Protein AF-A0AAD6G113-F1 (afdb_monomer_lite)

Sequence (285 aa):
MTLTRGTRQYDIGISDSSEIYPFDDIKLVPHARVELYKNPTKTVEVTVIMENLDNGDGYALLNNITYIAPKVPTLYTVKYAGDLATDSTVYRDYTHSIVLEQDEVVEVILSNQDTAYGANFYDYDAGTDFATFNPSNHTAFPTYPARRDTFVLPPGGYYVIRFVANNPGPCDDVYGRSHDNPGPVQSLAKPDGCLRGCGYELGSNAAENTEDDLDLKGQNKPPGFIPAGFTTRGIVALVFSCICAVVDMISISIYGISDLKFTMHESGLGDYGAVGGESARRYRD

Radius of gyration: 34.58 Å; chains: 1; bounding box: 66×78×101 Å

Secondary structure (DSSP, 8-state):
-EEEETTEEEE---SSGGG-PPP-GGGPPPTT-PPPPPS-SEEEEEEEEEEEBTTS-EEEEETTB-----SS-HHHHHHHSGGGGG-GGGG-TTTT-----TT-EEEEEEEE-SPPB-SSTT-B-TT-------TTS-PPPPSS----S-----TT-EEEEEEE--S-STTTTTS----S----GGGS---TTTTTS--S-TT--TTS-SS-TT--TT---PPPBPPSS--HHHHHHHHHHHHHHHHHHHHHHHHHHHHHHHHHHHTSS----------------

InterPro domains:
  IPR008972 Cupredoxin [G3DSA:2.60.40.420] (33-171)
  IPR008972 Cupredoxin [SSF49503] (39-170)
  IPR011706 Multicopper oxidase, C-terminal [PF07731] (67-170)

pLDDT: mean 77.81, std 18.41, range [32.69, 97.19]

Organism: NCBI:txid63821

Structure (mmCIF, N/CA/C/O backbone):
data_AF-A0AAD6G113-F1
#
_entry.id   AF-A0AAD6G113-F1
#
loop_
_atom_site.group_PDB
_atom_site.id
_atom_site.type_symbol
_atom_site.label_atom_id
_atom_site.label_alt_id
_atom_site.label_comp_id
_atom_site.label_asym_id
_atom_site.label_entity_id
_atom_site.label_seq_id
_atom_site.pdbx_PDB_ins_code
_atom_site.Cartn_x
_atom_site.Cartn_y
_atom_site.Cartn_z
_atom_site.occupancy
_atom_site.B_iso_or_equiv
_atom_site.auth_seq_id
_atom_site.auth_comp_id
_atom_site.auth_asym_id
_atom_site.auth_atom_id
_atom_site.pdbx_PDB_model_num
ATOM 1 N N . MET A 1 1 ? 31.182 -18.036 7.166 1.00 61.34 1 MET A N 1
ATOM 2 C CA . MET A 1 1 ? 30.028 -18.816 6.641 1.00 61.34 1 MET A CA 1
ATOM 3 C C . MET A 1 1 ? 30.486 -19.571 5.401 1.00 61.34 1 MET A C 1
ATOM 5 O O . MET A 1 1 ? 31.214 -18.993 4.609 1.00 61.34 1 MET A O 1
ATOM 9 N N . THR A 1 2 ? 30.107 -20.833 5.214 1.00 56.03 2 THR A N 1
ATOM 10 C CA . THR A 1 2 ? 30.578 -21.626 4.067 1.00 56.03 2 THR A CA 1
ATOM 11 C C . THR A 1 2 ? 29.418 -21.897 3.115 1.00 56.03 2 THR A C 1
ATOM 13 O O . THR A 1 2 ? 28.455 -22.563 3.491 1.00 56.03 2 THR A O 1
ATOM 16 N N . LEU A 1 3 ? 29.497 -21.384 1.884 1.00 57.53 3 LEU A N 1
ATOM 17 C CA . LEU A 1 3 ? 28.532 -21.692 0.827 1.00 57.53 3 LEU A CA 1
ATOM 18 C C . LEU A 1 3 ? 29.052 -22.851 -0.018 1.00 57.53 3 LEU A C 1
ATOM 20 O O . LEU A 1 3 ? 30.178 -22.825 -0.516 1.00 57.53 3 LEU A O 1
ATOM 24 N N . THR A 1 4 ? 28.213 -23.861 -0.220 1.00 54.81 4 THR A N 1
ATOM 25 C CA . THR A 1 4 ? 28.508 -24.977 -1.120 1.00 54.81 4 THR A CA 1
ATOM 26 C C . THR A 1 4 ? 27.591 -24.929 -2.334 1.00 54.81 4 THR A C 1
ATOM 28 O O . THR A 1 4 ? 26.373 -24.812 -2.220 1.00 54.81 4 THR A O 1
ATOM 31 N N . ARG A 1 5 ? 28.185 -25.024 -3.528 1.00 58.03 5 ARG A N 1
ATOM 32 C CA . ARG A 1 5 ? 27.458 -25.254 -4.782 1.00 58.03 5 ARG A CA 1
ATOM 33 C C . ARG A 1 5 ? 28.083 -26.454 -5.483 1.00 58.03 5 ARG A C 1
ATOM 35 O O . ARG A 1 5 ? 29.142 -26.345 -6.103 1.00 58.03 5 ARG A O 1
ATOM 42 N N . GLY A 1 6 ? 27.425 -27.606 -5.379 1.00 79.06 6 GLY A N 1
ATOM 43 C CA . GLY A 1 6 ? 27.987 -28.878 -5.835 1.00 79.06 6 GLY A CA 1
ATOM 44 C C . GLY A 1 6 ? 29.218 -29.258 -5.008 1.00 79.06 6 GLY A C 1
ATOM 45 O O . GLY A 1 6 ? 29.167 -29.233 -3.785 1.00 79.06 6 GLY A O 1
ATOM 46 N N . THR A 1 7 ? 30.335 -29.575 -5.665 1.00 68.38 7 THR A N 1
ATOM 47 C CA . THR A 1 7 ? 31.607 -29.932 -5.005 1.00 68.38 7 THR A CA 1
ATOM 48 C C . THR A 1 7 ? 32.489 -28.732 -4.654 1.00 68.38 7 THR A C 1
ATOM 50 O O . THR A 1 7 ? 33.571 -28.912 -4.100 1.00 68.38 7 THR A O 1
ATOM 53 N N . ARG A 1 8 ? 32.071 -27.505 -4.992 1.00 61.81 8 ARG A N 1
ATOM 54 C CA . ARG A 1 8 ? 32.844 -26.295 -4.698 1.00 61.81 8 ARG A CA 1
ATOM 55 C C . ARG A 1 8 ? 32.402 -25.699 -3.372 1.00 61.81 8 ARG A C 1
ATOM 57 O O . ARG A 1 8 ? 31.233 -25.343 -3.210 1.00 61.81 8 ARG A O 1
ATOM 64 N N . GLN A 1 9 ? 33.363 -25.586 -2.465 1.00 64.38 9 GLN A N 1
ATOM 65 C CA . GLN A 1 9 ? 33.226 -24.915 -1.185 1.00 64.38 9 GLN A CA 1
ATOM 66 C C . GLN A 1 9 ? 33.802 -23.503 -1.299 1.00 64.38 9 GLN A C 1
ATOM 68 O O . GLN A 1 9 ? 34.939 -23.326 -1.736 1.00 64.38 9 GLN A O 1
ATOM 73 N N . TYR A 1 10 ? 32.999 -22.510 -0.931 1.00 68.31 10 TYR A N 1
ATOM 74 C CA . TYR A 1 10 ? 33.395 -21.111 -0.862 1.00 68.31 10 TYR A CA 1
ATOM 75 C C . TYR A 1 10 ? 33.329 -20.674 0.599 1.00 68.31 10 TYR A C 1
ATOM 77 O O . TYR A 1 10 ? 32.240 -20.546 1.166 1.00 68.31 10 TYR A O 1
ATOM 85 N N . ASP A 1 11 ? 34.495 -20.468 1.208 1.00 71.00 11 ASP A N 1
ATOM 86 C CA . ASP A 1 11 ? 34.581 -19.895 2.546 1.00 71.00 11 ASP A CA 1
ATOM 87 C C . ASP A 1 11 ? 34.422 -18.380 2.447 1.00 71.00 11 ASP A C 1
ATOM 89 O O . ASP A 1 11 ? 35.293 -17.660 1.959 1.00 71.00 11 ASP A O 1
ATOM 93 N N . ILE A 1 12 ? 33.271 -17.898 2.905 1.00 69.62 12 ILE A N 1
ATOM 94 C CA . ILE A 1 12 ? 33.034 -16.478 3.119 1.00 69.62 12 ILE A CA 1
ATOM 95 C C . ILE A 1 12 ? 33.714 -16.160 4.449 1.00 69.62 12 ILE A C 1
ATOM 97 O O . ILE A 1 12 ? 33.155 -16.429 5.521 1.00 69.62 12 ILE A O 1
ATOM 101 N N . GLY A 1 13 ? 34.956 -15.678 4.360 1.00 71.81 13 GLY A N 1
ATOM 102 C CA . GLY A 1 13 ? 35.812 -15.270 5.478 1.00 71.81 13 GLY A CA 1
ATOM 103 C C . GLY A 1 13 ? 35.342 -13.979 6.142 1.00 71.81 13 GLY A C 1
ATOM 104 O O . GLY A 1 13 ? 36.120 -13.045 6.261 1.00 71.81 13 GLY A O 1
ATOM 105 N N . ILE A 1 14 ? 34.063 -13.933 6.506 1.00 74.12 14 ILE A N 1
ATOM 106 C CA . ILE A 1 14 ? 33.413 -12.815 7.179 1.00 74.12 14 ILE A CA 1
ATOM 107 C C . ILE A 1 14 ? 33.156 -13.218 8.629 1.00 74.12 14 ILE A C 1
ATOM 109 O O . ILE A 1 14 ? 32.538 -14.264 8.876 1.00 74.12 14 ILE A O 1
ATOM 113 N N . SER A 1 15 ? 33.648 -12.405 9.562 1.00 77.75 15 SER A N 1
ATOM 114 C CA . SER A 1 15 ? 33.461 -12.580 11.010 1.00 77.75 15 SER A CA 1
ATOM 115 C C . SER A 1 15 ? 32.297 -11.771 11.574 1.00 77.75 15 SER A C 1
ATOM 117 O O . SER A 1 15 ? 31.719 -12.182 12.579 1.00 77.75 15 SER A O 1
ATOM 119 N N . ASP A 1 16 ? 31.946 -10.662 10.925 1.00 76.81 16 ASP A N 1
ATOM 120 C CA . ASP A 1 16 ? 30.944 -9.704 11.392 1.00 76.81 16 ASP A CA 1
ATOM 121 C C . ASP A 1 16 ? 30.043 -9.235 10.236 1.00 76.81 16 ASP A C 1
ATOM 123 O O . ASP A 1 16 ? 30.493 -9.091 9.099 1.00 76.81 16 ASP A O 1
ATOM 127 N N . SER A 1 17 ? 28.759 -8.981 10.503 1.00 70.00 17 SER A N 1
ATOM 128 C CA . SER A 1 17 ? 27.813 -8.524 9.472 1.00 70.00 17 SER A CA 1
ATOM 129 C C . SER A 1 17 ? 28.184 -7.174 8.851 1.00 70.00 17 SER A C 1
ATOM 131 O O . SER A 1 17 ? 27.800 -6.915 7.714 1.00 70.00 17 SER A O 1
ATOM 133 N N . SER A 1 18 ? 28.945 -6.332 9.553 1.00 75.25 18 SER A N 1
ATOM 134 C CA . SER A 1 18 ? 29.440 -5.045 9.045 1.00 75.25 18 SER A CA 1
ATOM 135 C C . SER A 1 18 ? 30.494 -5.181 7.938 1.00 75.25 18 SER A C 1
ATOM 137 O O . SER A 1 18 ? 30.719 -4.235 7.187 1.00 75.25 18 SER A O 1
ATOM 139 N N . GLU A 1 19 ? 31.108 -6.357 7.785 1.00 75.38 19 GLU A N 1
ATOM 140 C CA . GLU A 1 19 ? 32.046 -6.657 6.696 1.00 75.38 19 GLU A CA 1
ATOM 141 C C . GLU A 1 19 ? 31.312 -7.032 5.390 1.00 75.38 19 GLU A C 1
ATOM 143 O O . GLU A 1 19 ? 31.932 -7.149 4.329 1.00 75.38 19 GLU A O 1
ATOM 148 N N . ILE A 1 20 ? 29.985 -7.212 5.443 1.00 74.12 20 ILE A N 1
ATOM 149 C CA . ILE A 1 20 ? 29.145 -7.461 4.271 1.00 74.12 20 ILE A CA 1
ATOM 150 C C . ILE A 1 20 ? 28.794 -6.115 3.639 1.00 74.12 20 ILE A C 1
ATOM 152 O O . ILE A 1 20 ? 27.977 -5.361 4.160 1.00 74.12 20 ILE A O 1
ATOM 156 N N . TYR A 1 21 ? 29.366 -5.833 2.470 1.00 75.00 21 TYR A N 1
ATOM 157 C CA . TYR A 1 21 ? 28.907 -4.714 1.651 1.00 75.00 21 TYR A CA 1
ATOM 158 C C . TYR A 1 21 ? 27.555 -5.067 1.013 1.00 75.00 21 TYR A C 1
ATOM 160 O O . TYR A 1 21 ? 27.506 -6.007 0.209 1.00 75.00 21 TYR A O 1
ATOM 168 N N . PRO A 1 22 ? 26.460 -4.351 1.335 1.00 76.94 22 PRO A N 1
ATOM 169 C CA . PRO A 1 22 ? 25.167 -4.625 0.733 1.00 76.94 22 PRO A CA 1
ATOM 170 C C . PRO A 1 22 ? 25.246 -4.346 -0.767 1.00 76.94 22 PRO A C 1
ATOM 172 O O . PRO A 1 22 ? 25.633 -3.263 -1.210 1.00 76.94 22 PRO A O 1
ATOM 175 N N . PHE A 1 23 ? 24.906 -5.357 -1.559 1.00 83.62 23 PHE A N 1
ATOM 176 C CA . PHE A 1 23 ? 24.788 -5.211 -2.998 1.00 83.62 23 PHE A CA 1
ATOM 177 C C . PHE A 1 23 ? 23.373 -4.743 -3.331 1.00 83.62 23 PHE A C 1
ATOM 179 O O . PHE A 1 23 ? 22.401 -5.372 -2.919 1.00 83.62 23 PHE A O 1
ATOM 186 N N . ASP A 1 24 ? 23.272 -3.661 -4.100 1.00 86.69 24 ASP A N 1
ATOM 187 C CA . ASP A 1 24 ? 22.002 -3.193 -4.649 1.00 86.69 24 ASP A CA 1
ATOM 188 C C . ASP A 1 24 ? 21.531 -4.162 -5.734 1.00 86.69 24 ASP A C 1
ATOM 190 O O . ASP A 1 24 ? 21.971 -4.150 -6.888 1.00 86.69 24 ASP A O 1
ATOM 194 N N . ASP A 1 25 ? 20.652 -5.055 -5.319 1.00 87.81 25 ASP A N 1
ATOM 195 C CA . ASP A 1 25 ? 20.189 -6.178 -6.100 1.00 87.81 25 ASP A CA 1
ATOM 196 C C . ASP A 1 25 ? 19.252 -5.764 -7.247 1.00 87.81 25 ASP A C 1
ATOM 198 O O . ASP A 1 25 ? 19.066 -6.553 -8.176 1.00 87.81 25 ASP A O 1
ATOM 202 N N . ILE A 1 26 ? 18.708 -4.543 -7.266 1.00 89.75 26 ILE A N 1
ATOM 203 C CA . ILE A 1 26 ? 17.927 -4.009 -8.398 1.00 89.75 26 ILE A CA 1
ATOM 204 C C . ILE A 1 26 ? 18.806 -3.820 -9.643 1.00 89.75 26 ILE A C 1
ATOM 206 O O . ILE A 1 26 ? 18.313 -3.835 -10.771 1.00 89.75 26 ILE A O 1
ATOM 210 N N . LYS A 1 27 ? 20.131 -3.740 -9.465 1.00 89.44 27 LYS A N 1
ATOM 211 C CA . LYS A 1 27 ? 21.108 -3.698 -10.564 1.00 89.44 27 LYS A CA 1
ATOM 212 C C . LYS A 1 27 ? 21.374 -5.063 -11.207 1.00 89.44 27 LYS A C 1
ATOM 214 O O . LYS A 1 27 ? 22.104 -5.132 -12.198 1.00 89.44 27 LYS A O 1
ATOM 219 N N . LEU A 1 28 ? 20.832 -6.158 -10.665 1.00 91.62 28 LEU A N 1
ATOM 220 C CA . LEU A 1 28 ? 20.995 -7.485 -11.260 1.00 91.62 28 LEU A CA 1
ATOM 221 C C . LEU A 1 28 ? 20.200 -7.604 -12.562 1.00 91.62 28 LEU A C 1
ATOM 223 O O . LEU A 1 28 ? 19.020 -7.273 -12.623 1.00 91.62 28 LEU A O 1
ATOM 227 N N . VAL A 1 29 ? 20.837 -8.172 -13.587 1.00 94.38 29 VAL A N 1
ATOM 228 C CA . VAL A 1 29 ? 20.184 -8.497 -14.861 1.00 94.38 29 VAL A CA 1
ATOM 229 C C . VAL A 1 29 ? 19.694 -9.947 -14.814 1.00 94.38 29 VAL A C 1
ATOM 231 O O . VAL A 1 29 ? 20.522 -10.857 -14.696 1.00 94.38 29 VAL A O 1
ATOM 234 N N . PRO A 1 30 ? 18.378 -10.205 -14.929 1.00 94.12 30 PRO A N 1
ATOM 235 C CA . PRO A 1 30 ? 17.859 -11.567 -14.939 1.00 94.12 30 PRO A CA 1
ATOM 236 C C . PRO A 1 30 ? 18.405 -12.379 -16.116 1.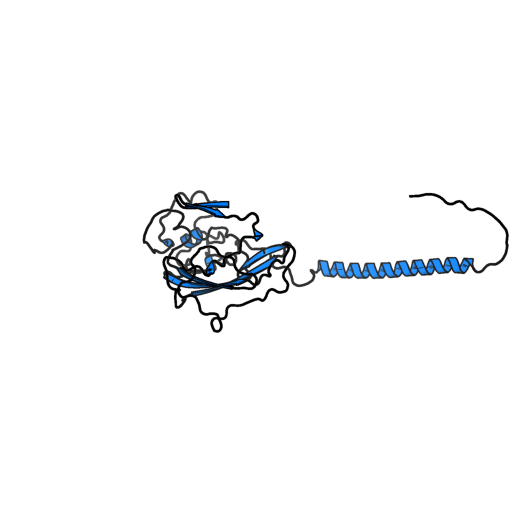00 94.12 30 PRO A C 1
ATOM 238 O O . PRO A 1 30 ? 18.515 -11.879 -17.236 1.00 94.12 30 PRO A O 1
ATOM 241 N N . HIS A 1 31 ? 18.656 -13.673 -15.898 1.00 93.44 31 HIS A N 1
ATOM 242 C CA . HIS A 1 31 ? 19.127 -14.576 -16.956 1.00 93.44 31 HIS A CA 1
ATOM 243 C C . HIS A 1 31 ? 18.167 -14.633 -18.155 1.00 93.44 31 HIS A C 1
ATOM 245 O O . HIS A 1 31 ? 18.611 -14.674 -19.299 1.00 93.44 31 HIS A O 1
ATOM 251 N N . ALA A 1 32 ? 16.856 -14.600 -17.892 1.00 92.69 32 ALA A N 1
ATOM 252 C CA . ALA A 1 32 ? 15.821 -14.647 -18.921 1.00 92.69 32 ALA A CA 1
ATOM 253 C C . ALA A 1 32 ? 15.764 -13.389 -19.806 1.00 92.69 32 ALA A C 1
ATOM 255 O O . ALA A 1 32 ? 15.155 -13.452 -20.867 1.00 92.69 32 ALA A O 1
ATOM 256 N N . ARG A 1 33 ? 16.387 -12.272 -19.387 1.00 93.75 33 ARG A N 1
ATOM 257 C CA . ARG A 1 33 ? 16.473 -11.012 -20.152 1.00 93.75 33 ARG A CA 1
ATOM 258 C C . ARG A 1 33 ? 15.136 -10.597 -20.775 1.00 93.75 33 ARG A C 1
ATOM 260 O O . ARG A 1 33 ? 15.059 -10.265 -21.952 1.00 93.75 33 ARG A O 1
ATOM 267 N N . VAL A 1 34 ? 14.078 -10.630 -19.971 1.00 93.19 34 VAL A N 1
ATOM 268 C CA . VAL A 1 34 ? 12.777 -10.098 -20.386 1.00 93.19 34 VAL A CA 1
ATOM 269 C C . VAL A 1 34 ? 12.897 -8.579 -20.450 1.00 93.19 34 VAL A C 1
ATOM 271 O O . VAL A 1 34 ? 13.351 -7.961 -19.484 1.00 93.19 34 VAL A O 1
ATOM 274 N N . GLU A 1 35 ? 12.554 -7.992 -21.596 1.00 95.50 35 GLU A N 1
ATOM 275 C CA . GLU A 1 35 ? 12.548 -6.538 -21.754 1.00 95.50 35 GLU A CA 1
ATOM 276 C C . GLU A 1 35 ? 11.502 -5.891 -20.841 1.00 95.50 35 GLU A C 1
ATOM 278 O O . GLU A 1 35 ? 10.454 -6.474 -20.556 1.00 95.50 35 GLU A O 1
ATOM 283 N N . LEU A 1 36 ? 11.771 -4.655 -20.417 1.00 94.56 36 LEU A N 1
ATOM 284 C CA . LEU A 1 36 ? 10.790 -3.820 -19.730 1.00 94.56 36 LEU A CA 1
ATOM 285 C C . LEU A 1 36 ? 9.476 -3.757 -20.525 1.00 94.56 36 LEU A C 1
ATOM 287 O O . LEU A 1 36 ? 9.472 -3.379 -21.700 1.00 94.56 36 LEU A O 1
ATOM 291 N N . TYR A 1 37 ? 8.355 -4.046 -19.863 1.00 94.94 37 TYR A N 1
ATOM 292 C CA . TYR A 1 37 ? 7.033 -3.867 -20.457 1.00 94.94 37 TYR A CA 1
ATOM 293 C C . TYR A 1 37 ? 6.790 -2.391 -20.790 1.00 94.94 37 TYR A C 1
ATOM 295 O O . TYR A 1 37 ? 7.000 -1.502 -19.960 1.00 94.94 37 TYR A O 1
ATOM 303 N N . LYS A 1 38 ? 6.385 -2.126 -22.033 1.00 92.12 38 LYS A N 1
ATOM 304 C CA . LYS A 1 38 ? 6.166 -0.779 -22.582 1.00 92.12 38 LYS A CA 1
ATOM 305 C C . LYS A 1 38 ? 4.676 -0.443 -22.538 1.00 92.12 38 LYS A C 1
ATOM 307 O O . LYS A 1 38 ? 3.858 -1.352 -22.565 1.00 92.12 38 LYS A O 1
ATOM 312 N N . ASN A 1 39 ? 4.359 0.853 -22.546 1.00 91.12 39 ASN A N 1
ATOM 313 C CA . ASN A 1 39 ? 2.993 1.382 -22.650 1.00 91.12 39 ASN A CA 1
ATOM 314 C C . ASN A 1 39 ? 2.031 0.803 -21.591 1.00 91.12 39 ASN A C 1
ATOM 316 O O . ASN A 1 39 ? 1.124 0.055 -21.956 1.00 91.12 39 ASN A O 1
ATOM 320 N N . PRO A 1 40 ? 2.229 1.111 -20.295 1.00 93.88 40 PRO A N 1
ATOM 321 C CA . PRO A 1 40 ? 1.278 0.692 -19.272 1.00 93.88 40 PRO A CA 1
ATOM 322 C C . PRO A 1 40 ? -0.121 1.232 -19.590 1.00 93.88 40 PRO A C 1
ATOM 324 O O . PRO A 1 40 ? -0.283 2.408 -19.915 1.00 93.88 40 PRO A O 1
ATOM 327 N N . THR A 1 41 ? -1.118 0.355 -19.534 1.00 95.62 41 THR A N 1
ATOM 328 C CA . THR A 1 41 ? -2.535 0.679 -19.769 1.00 95.62 41 THR A CA 1
ATOM 329 C C . THR A 1 41 ? -3.249 1.049 -18.476 1.00 95.62 41 THR A C 1
ATOM 331 O O . THR A 1 41 ? -4.252 1.760 -18.508 1.00 95.62 41 THR A O 1
ATOM 334 N N . LYS A 1 42 ? -2.698 0.614 -17.338 1.00 93.50 42 LYS A N 1
ATOM 335 C CA . LYS A 1 42 ? -3.179 0.921 -15.996 1.00 93.50 42 LYS A CA 1
ATOM 336 C C . LYS A 1 42 ? -2.030 1.429 -15.144 1.00 93.50 42 LYS A C 1
ATOM 338 O O . LYS A 1 42 ? -0.994 0.775 -15.056 1.00 93.50 42 LYS A O 1
ATOM 343 N N . THR A 1 43 ? -2.249 2.554 -14.475 1.00 95.31 43 THR A N 1
ATOM 344 C CA . THR A 1 43 ? -1.324 3.086 -13.473 1.00 95.31 43 THR A CA 1
ATOM 345 C C . THR A 1 43 ? -1.997 3.061 -12.108 1.00 95.31 43 THR A C 1
ATOM 347 O O . THR A 1 43 ? -3.139 3.496 -11.958 1.00 95.31 43 THR A O 1
ATOM 350 N N . VAL A 1 44 ? -1.288 2.526 -11.121 1.00 93.50 44 VAL A N 1
ATOM 351 C CA . VAL A 1 44 ? -1.701 2.427 -9.725 1.00 93.50 44 VAL A CA 1
ATOM 352 C C . VAL A 1 44 ? -0.679 3.182 -8.887 1.00 93.50 44 VAL A C 1
ATOM 354 O O . VAL A 1 44 ? 0.447 2.728 -8.697 1.00 93.50 44 VAL A O 1
ATOM 357 N N . GLU A 1 45 ? -1.069 4.348 -8.393 1.00 94.56 45 GLU A N 1
ATOM 358 C CA . GLU A 1 45 ? -0.234 5.150 -7.503 1.00 94.56 45 GLU A CA 1
ATOM 359 C C . GLU A 1 45 ? -0.526 4.775 -6.054 1.00 94.56 45 GLU A C 1
ATOM 361 O O . GLU A 1 45 ? -1.679 4.785 -5.616 1.00 94.56 45 GLU A O 1
ATOM 366 N N . VAL A 1 46 ? 0.519 4.423 -5.311 1.00 94.31 46 VAL A N 1
ATOM 367 C CA . VAL A 1 46 ? 0.433 4.014 -3.912 1.00 94.31 46 VAL A CA 1
ATOM 368 C C . VAL A 1 46 ? 1.446 4.806 -3.106 1.00 94.31 46 VAL A C 1
ATOM 370 O O . VAL A 1 46 ? 2.653 4.686 -3.299 1.00 94.31 46 VAL A O 1
ATOM 373 N N . THR A 1 47 ? 0.945 5.602 -2.174 1.00 94.38 47 TH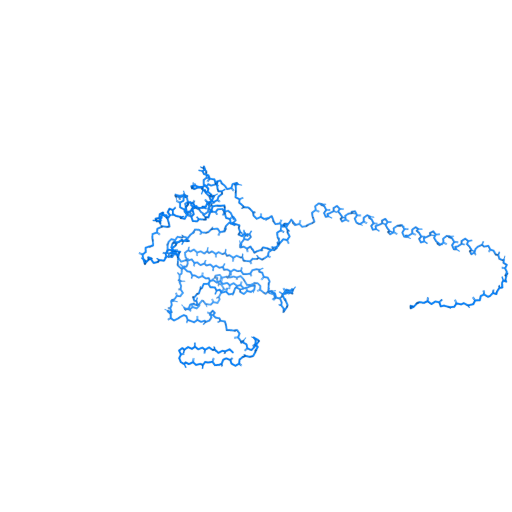R A N 1
ATOM 374 C CA . THR A 1 47 ? 1.743 6.298 -1.171 1.00 94.38 47 THR A CA 1
ATOM 375 C C . THR A 1 47 ? 1.719 5.505 0.122 1.00 94.38 47 THR A C 1
ATOM 377 O O . THR A 1 47 ? 0.639 5.230 0.643 1.00 94.38 47 THR A O 1
ATOM 380 N N . VAL A 1 48 ? 2.898 5.157 0.630 1.00 92.56 48 VAL A N 1
ATOM 381 C CA . VAL A 1 48 ? 3.094 4.501 1.923 1.00 92.56 48 VAL A CA 1
ATOM 382 C C . VAL A 1 48 ? 3.424 5.557 2.966 1.00 92.56 48 VAL A C 1
ATOM 384 O O . VAL A 1 48 ? 4.331 6.361 2.753 1.00 92.56 48 VAL A O 1
ATOM 387 N N . ILE A 1 49 ? 2.713 5.537 4.087 1.00 91.44 49 ILE A N 1
ATOM 388 C CA . ILE A 1 49 ? 2.998 6.368 5.259 1.00 91.44 49 ILE A CA 1
ATOM 389 C C . ILE A 1 49 ? 2.671 5.584 6.533 1.00 91.44 49 ILE A C 1
ATOM 391 O O . ILE A 1 49 ? 1.755 4.756 6.526 1.00 91.44 49 ILE A O 1
ATOM 395 N N . MET A 1 50 ? 3.415 5.825 7.611 1.00 90.56 50 MET A N 1
ATOM 396 C CA . MET A 1 50 ? 3.085 5.321 8.943 1.00 90.56 50 MET A CA 1
ATOM 397 C C . MET A 1 50 ? 2.458 6.448 9.769 1.00 90.56 50 MET A C 1
ATOM 399 O O . MET A 1 50 ? 3.030 7.526 9.877 1.00 90.56 50 MET A O 1
ATOM 403 N N . GLU A 1 51 ? 1.292 6.209 10.368 1.00 90.75 51 GLU A N 1
ATOM 404 C CA . GLU A 1 51 ? 0.615 7.185 11.236 1.00 90.75 51 GLU A CA 1
ATOM 405 C C . GLU A 1 51 ? 0.000 6.513 12.458 1.00 90.75 51 GLU A C 1
ATOM 407 O O . GLU A 1 51 ? -0.385 5.343 12.418 1.00 90.75 51 GLU A O 1
ATOM 412 N N . ASN A 1 52 ? -0.155 7.278 13.538 1.00 91.81 52 ASN A N 1
ATOM 413 C CA . ASN A 1 52 ? -0.928 6.827 14.691 1.00 91.81 52 ASN A CA 1
ATOM 414 C C . ASN A 1 52 ? -2.417 7.143 14.487 1.00 91.81 52 ASN A C 1
ATOM 416 O O . ASN A 1 52 ? -2.778 8.261 14.112 1.00 91.81 52 ASN A O 1
ATOM 420 N N . LEU A 1 53 ? -3.288 6.174 14.769 1.00 93.44 53 LEU A N 1
ATOM 421 C CA . LEU A 1 53 ? -4.744 6.359 14.721 1.00 93.44 53 LEU A CA 1
ATOM 422 C C . LEU A 1 53 ? -5.313 6.705 16.111 1.00 93.44 53 LEU A C 1
ATOM 424 O O . LEU A 1 53 ? -4.575 6.845 17.086 1.00 93.44 53 LEU A O 1
ATOM 428 N N . ASP A 1 54 ? -6.623 6.929 16.216 1.00 92.62 54 ASP A N 1
ATOM 429 C CA . ASP A 1 54 ? -7.299 7.451 17.417 1.00 92.62 54 ASP A CA 1
ATOM 430 C C . ASP A 1 54 ? -7.208 6.550 18.663 1.00 92.62 54 ASP A C 1
ATOM 432 O O . ASP A 1 54 ? -7.390 7.027 19.787 1.00 92.62 54 ASP A O 1
ATOM 436 N N . ASN A 1 55 ? -6.869 5.274 18.487 1.00 92.06 55 ASN A N 1
ATOM 437 C CA . ASN A 1 55 ? -6.532 4.339 19.556 1.00 92.06 55 ASN A CA 1
ATOM 438 C C . ASN A 1 55 ? -5.099 4.509 20.091 1.00 92.06 55 ASN A C 1
ATOM 440 O O . ASN A 1 55 ? -4.768 3.913 21.113 1.00 92.06 55 ASN A O 1
ATOM 444 N N . GLY A 1 56 ? -4.274 5.332 19.443 1.00 90.06 56 GLY A N 1
ATOM 445 C CA . GLY A 1 56 ? -2.889 5.611 19.819 1.00 90.06 56 GLY A CA 1
ATOM 446 C C . GLY A 1 56 ? -1.863 4.611 19.282 1.00 90.06 56 GLY A C 1
ATOM 447 O O . GLY A 1 56 ? -0.681 4.773 19.575 1.00 90.06 56 GLY A O 1
ATOM 448 N N . ASP A 1 57 ? -2.291 3.614 18.504 1.00 91.62 57 ASP A N 1
ATOM 449 C CA . ASP A 1 57 ? -1.403 2.629 17.881 1.00 91.62 57 ASP A CA 1
ATOM 450 C C . ASP A 1 57 ? -0.940 3.108 16.495 1.00 91.62 57 ASP A C 1
ATOM 452 O O . ASP A 1 57 ? -1.666 3.832 15.809 1.00 91.62 57 ASP A O 1
ATOM 456 N N . GLY A 1 58 ? 0.255 2.675 16.080 1.00 90.75 58 GLY A N 1
ATOM 457 C CA . GLY A 1 58 ? 0.826 2.973 14.765 1.00 90.75 58 GLY A CA 1
ATOM 458 C C . GLY A 1 58 ? 0.331 2.020 13.678 1.00 90.75 58 GLY A C 1
ATOM 459 O O . GLY A 1 58 ? 0.349 0.800 13.851 1.00 90.75 58 GLY A O 1
ATOM 460 N N . TYR A 1 59 ? -0.074 2.576 12.540 1.00 93.00 59 TYR A N 1
ATOM 461 C CA . TYR A 1 59 ? -0.596 1.860 11.382 1.00 93.00 59 TYR A CA 1
ATOM 462 C C . TYR A 1 59 ? 0.159 2.245 10.116 1.00 93.00 59 TYR A C 1
ATOM 464 O O . TYR A 1 59 ? 0.484 3.409 9.903 1.00 93.00 59 TYR A O 1
ATOM 472 N N . ALA A 1 60 ? 0.349 1.265 9.235 1.00 91.88 60 ALA A N 1
ATOM 473 C CA . ALA A 1 60 ? 0.727 1.521 7.854 1.00 91.88 60 ALA A CA 1
ATOM 474 C C . ALA A 1 60 ? -0.517 1.897 7.043 1.00 91.88 60 ALA A C 1
ATOM 476 O O . ALA A 1 60 ? -1.544 1.205 7.108 1.00 91.88 60 ALA A O 1
ATOM 477 N N . LEU A 1 61 ? -0.411 2.965 6.257 1.00 93.38 61 LEU A N 1
ATOM 478 C CA . LEU A 1 61 ? -1.446 3.413 5.340 1.00 93.38 61 LEU A CA 1
ATOM 479 C C . LEU A 1 61 ? -0.923 3.403 3.910 1.00 93.38 61 LEU A C 1
ATOM 481 O O . LEU A 1 61 ? 0.174 3.879 3.620 1.00 93.38 61 LEU A O 1
ATOM 485 N N . LEU A 1 62 ? -1.765 2.896 3.018 1.00 93.00 62 LEU A N 1
ATOM 486 C CA . LEU A 1 62 ? -1.621 2.987 1.576 1.00 93.00 62 LEU A CA 1
ATOM 487 C C . LEU A 1 62 ? -2.680 3.973 1.081 1.00 93.00 62 LEU A C 1
ATOM 489 O O . LEU A 1 62 ? -3.873 3.711 1.211 1.00 93.00 62 LEU A O 1
ATOM 493 N N . ASN A 1 63 ? -2.276 5.135 0.563 1.00 91.69 63 ASN A N 1
ATOM 494 C CA . ASN A 1 63 ? -3.196 6.209 0.145 1.00 91.69 63 ASN A CA 1
ATOM 495 C C . ASN A 1 63 ? -4.221 6.599 1.233 1.00 91.69 63 ASN A C 1
ATOM 497 O O . ASN A 1 63 ? -5.413 6.720 0.953 1.00 91.69 63 ASN A O 1
ATOM 501 N N . ASN A 1 64 ? -3.769 6.779 2.478 1.00 91.88 64 ASN A N 1
ATOM 502 C CA . ASN A 1 64 ? -4.615 7.073 3.648 1.00 91.88 64 ASN A CA 1
ATOM 503 C C . ASN A 1 64 ? -5.611 5.959 4.029 1.00 91.88 64 ASN A C 1
ATOM 505 O O . ASN A 1 64 ? -6.542 6.203 4.797 1.00 91.88 64 ASN A O 1
ATOM 509 N N . ILE A 1 65 ? -5.421 4.737 3.527 1.00 91.88 65 ILE A N 1
ATOM 510 C CA . ILE A 1 65 ? -6.218 3.563 3.885 1.00 91.88 65 ILE A CA 1
ATOM 511 C C . ILE A 1 65 ? -5.310 2.562 4.591 1.00 91.88 65 ILE A C 1
ATOM 513 O O . ILE A 1 65 ? -4.300 2.131 4.041 1.00 91.88 65 ILE A O 1
ATOM 517 N N . THR A 1 66 ? -5.677 2.165 5.806 1.00 93.38 66 THR A N 1
ATOM 518 C CA . THR A 1 66 ? -5.074 0.997 6.454 1.00 93.38 66 THR A CA 1
ATOM 519 C C . THR A 1 66 ? -5.922 -0.237 6.159 1.00 93.38 66 THR A C 1
ATOM 521 O O . THR A 1 66 ? -7.155 -0.172 6.197 1.00 93.38 66 THR A O 1
ATOM 524 N N . TYR A 1 67 ? -5.270 -1.349 5.816 1.00 92.06 67 TYR A N 1
ATOM 525 C CA . TYR A 1 67 ? -5.971 -2.564 5.417 1.00 92.06 67 TYR A CA 1
ATOM 526 C C . TYR A 1 67 ? -6.720 -3.177 6.599 1.00 92.06 67 TYR A C 1
ATOM 528 O O . TYR A 1 67 ? -6.126 -3.543 7.615 1.00 92.06 67 TYR A O 1
ATOM 536 N N . ILE A 1 68 ? -8.023 -3.368 6.421 1.00 92.00 68 ILE A N 1
ATOM 537 C CA . ILE A 1 68 ? -8.878 -4.098 7.346 1.00 92.00 68 ILE A CA 1
ATOM 538 C C . ILE A 1 68 ? -9.493 -5.274 6.602 1.00 92.00 68 ILE A C 1
ATOM 540 O O . ILE A 1 68 ? -10.189 -5.104 5.599 1.00 92.00 68 ILE A O 1
ATOM 544 N N . ALA A 1 69 ? -9.268 -6.478 7.131 1.00 89.12 69 ALA A N 1
ATOM 545 C CA . ALA A 1 69 ? -9.794 -7.694 6.532 1.00 89.12 69 ALA A CA 1
ATOM 546 C C . ALA A 1 69 ? -11.328 -7.612 6.368 1.00 89.12 69 ALA A C 1
ATOM 548 O O . ALA A 1 69 ? -12.033 -7.222 7.313 1.00 89.12 69 ALA A O 1
ATOM 549 N N . PRO A 1 70 ? -11.869 -7.974 5.189 1.00 88.94 70 PRO A N 1
ATOM 550 C CA . PRO A 1 70 ? -13.308 -8.046 4.992 1.00 88.94 70 PRO A CA 1
ATOM 551 C C . PRO A 1 70 ? -13.909 -9.186 5.829 1.00 88.94 70 PRO A C 1
ATOM 553 O O . PRO A 1 70 ? -13.199 -10.088 6.271 1.00 88.94 70 PRO A O 1
ATOM 556 N N . LYS A 1 71 ? -15.227 -9.153 6.064 1.00 87.50 71 LYS A N 1
ATOM 557 C CA . LYS A 1 71 ? -15.915 -10.247 6.779 1.00 87.50 71 LYS A CA 1
ATOM 558 C C . LYS A 1 71 ? -15.962 -11.510 5.926 1.00 87.50 71 LYS A C 1
ATOM 560 O O . LYS A 1 71 ? -15.735 -12.610 6.420 1.00 87.50 71 LYS A O 1
ATOM 565 N N . VAL A 1 72 ? -16.213 -11.318 4.636 1.00 85.56 72 VAL A N 1
ATOM 566 C CA . VAL A 1 72 ? -16.183 -12.367 3.623 1.00 85.56 72 VAL A CA 1
ATOM 567 C C . VAL A 1 72 ? -14.881 -12.220 2.836 1.00 85.56 72 VAL A C 1
ATOM 569 O O . VAL A 1 72 ? -14.606 -11.125 2.345 1.00 85.56 72 VAL A O 1
ATOM 572 N N . PRO A 1 73 ? -14.053 -13.273 2.708 1.00 85.19 73 PRO A N 1
ATOM 573 C CA . PRO A 1 73 ? -12.828 -13.191 1.920 1.00 85.19 73 PRO A CA 1
ATOM 574 C C . PRO A 1 73 ? -13.117 -12.804 0.464 1.00 85.19 73 PRO A C 1
ATOM 576 O O . PRO A 1 73 ? -14.050 -13.335 -0.140 1.00 85.19 73 PRO A O 1
ATOM 579 N N . THR A 1 74 ? -12.268 -11.951 -0.120 1.00 83.25 74 THR A N 1
ATOM 580 C CA . THR A 1 74 ? -12.443 -11.364 -1.463 1.00 83.25 74 THR A CA 1
ATOM 581 C C . THR A 1 74 ? -12.759 -12.401 -2.537 1.00 83.25 74 THR A C 1
ATOM 583 O O . THR A 1 74 ? -13.604 -12.159 -3.387 1.00 83.25 74 THR A O 1
ATOM 586 N N . LEU A 1 75 ? -12.152 -13.592 -2.472 1.00 79.06 75 LEU A N 1
ATOM 587 C CA . LEU A 1 75 ? -12.431 -14.681 -3.413 1.00 79.06 75 LEU A CA 1
ATOM 588 C C . LEU A 1 75 ? -13.916 -15.083 -3.452 1.00 79.06 75 LEU A C 1
ATOM 590 O O . LEU A 1 75 ? -14.462 -15.345 -4.522 1.00 79.06 75 LEU A O 1
ATOM 594 N N . TYR A 1 76 ? -14.574 -15.145 -2.295 1.00 78.62 76 TYR A N 1
ATOM 595 C CA . TYR A 1 76 ? -15.994 -15.482 -2.229 1.00 78.62 76 TYR A CA 1
ATOM 596 C C . TYR A 1 76 ? -16.850 -14.336 -2.745 1.00 78.62 76 TYR A C 1
ATOM 598 O O . TYR A 1 76 ? -17.792 -14.585 -3.489 1.00 78.62 76 TYR A O 1
ATOM 606 N N . THR A 1 77 ? -16.467 -13.097 -2.446 1.00 80.88 77 THR A N 1
ATOM 607 C CA . THR A 1 77 ? -17.117 -11.917 -3.013 1.00 80.88 77 THR A CA 1
ATOM 608 C C . THR A 1 77 ? -17.034 -11.918 -4.543 1.00 80.88 77 THR A C 1
ATOM 610 O O . THR A 1 77 ? -18.074 -11.855 -5.180 1.00 80.88 77 THR A O 1
ATOM 613 N N . VAL A 1 78 ? -15.855 -12.129 -5.150 1.00 81.94 78 VAL A N 1
ATOM 614 C CA . VAL A 1 78 ? -15.691 -12.236 -6.623 1.00 81.94 78 VAL A CA 1
ATOM 615 C C . VAL A 1 78 ? -16.613 -13.311 -7.207 1.00 81.94 78 VAL A C 1
ATOM 617 O O . VAL A 1 78 ? -17.214 -13.132 -8.264 1.00 81.94 78 VAL A O 1
ATOM 620 N N . LYS A 1 79 ? -16.709 -14.455 -6.521 1.00 77.56 79 LYS A N 1
ATOM 621 C CA . LYS A 1 79 ? -17.487 -15.606 -6.980 1.00 77.56 79 LYS A CA 1
ATOM 622 C C . LYS A 1 79 ? -18.996 -15.360 -6.956 1.00 77.56 79 LYS A C 1
ATOM 624 O O . LYS A 1 79 ? -19.695 -15.900 -7.810 1.00 77.56 79 LYS A O 1
ATOM 629 N N . TYR A 1 80 ? -19.490 -14.623 -5.965 1.00 78.56 80 TYR A N 1
ATOM 630 C CA . TYR A 1 80 ? -20.924 -14.417 -5.760 1.00 78.56 80 TYR A CA 1
ATOM 631 C C . TYR A 1 80 ? -21.440 -13.069 -6.278 1.00 78.56 80 TYR A C 1
ATOM 633 O O . TYR A 1 80 ? -22.624 -12.986 -6.571 1.00 78.56 80 TYR A O 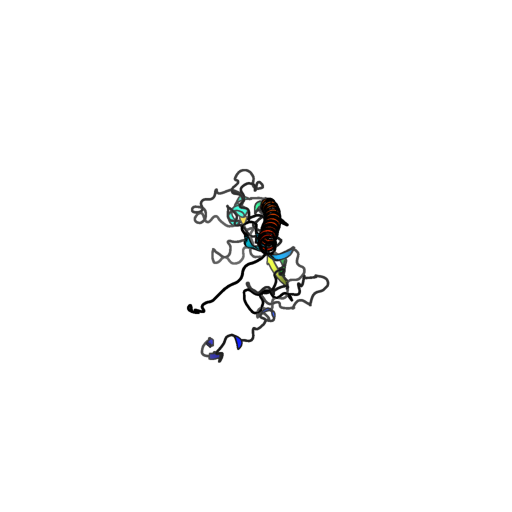1
ATOM 641 N N . ALA A 1 81 ? -20.567 -12.080 -6.499 1.00 79.62 81 ALA A N 1
ATOM 642 C CA . ALA A 1 81 ? -20.926 -10.750 -7.006 1.00 79.62 81 ALA A CA 1
ATOM 643 C C . ALA A 1 81 ? -21.464 -10.741 -8.452 1.00 79.62 81 ALA A C 1
ATOM 645 O O . ALA A 1 81 ? -21.950 -9.717 -8.926 1.00 79.62 81 ALA A O 1
ATOM 646 N N . GLY A 1 82 ? -21.353 -11.857 -9.185 1.00 82.25 82 GLY A N 1
ATOM 647 C CA . GLY A 1 82 ? -21.850 -11.966 -10.558 1.00 82.25 82 GLY A CA 1
ATOM 648 C C . GLY A 1 82 ? -21.258 -10.890 -11.474 1.00 82.25 82 GLY A C 1
ATOM 649 O O . GLY A 1 82 ? -20.039 -10.736 -11.551 1.00 82.25 82 GLY A O 1
ATOM 650 N N . ASP A 1 83 ? -22.123 -10.130 -12.146 1.00 84.62 83 ASP A N 1
ATOM 651 C CA . ASP A 1 83 ? -21.721 -9.053 -13.062 1.00 84.62 83 ASP A CA 1
ATOM 652 C C . ASP A 1 83 ? -21.054 -7.866 -12.342 1.00 84.62 83 ASP A C 1
ATOM 654 O O . ASP A 1 83 ? -20.325 -7.097 -12.965 1.00 84.62 83 ASP A O 1
ATOM 658 N N . LEU A 1 84 ? -21.248 -7.726 -11.026 1.00 85.81 84 LEU A N 1
ATOM 659 C CA . LEU A 1 84 ? -20.617 -6.675 -10.225 1.00 85.81 84 LEU A CA 1
ATOM 660 C C . LEU A 1 84 ? -19.181 -7.024 -9.810 1.00 85.81 84 LEU A C 1
ATOM 662 O O . LEU A 1 84 ? -18.514 -6.212 -9.180 1.00 85.81 84 LEU A O 1
ATOM 666 N N . ALA A 1 85 ? -18.654 -8.197 -10.174 1.00 83.50 85 ALA A N 1
ATOM 667 C CA . ALA A 1 85 ? -17.285 -8.578 -9.821 1.00 83.50 85 ALA A CA 1
ATOM 668 C C . ALA A 1 85 ? -16.213 -7.652 -10.431 1.00 83.50 85 ALA A C 1
ATOM 670 O O . ALA A 1 85 ? -15.091 -7.590 -9.927 1.00 83.50 85 ALA A O 1
ATOM 671 N N . THR A 1 86 ? -16.528 -6.934 -11.508 1.00 84.62 86 THR A N 1
ATOM 672 C CA . THR A 1 86 ? -15.631 -5.923 -12.087 1.00 84.62 86 THR A CA 1
ATOM 673 C C . THR A 1 86 ? -15.758 -4.557 -11.412 1.00 84.62 86 THR A C 1
ATOM 675 O O . THR A 1 86 ? -14.942 -3.672 -11.659 1.00 84.62 86 THR A O 1
ATOM 678 N N . ASP A 1 87 ? -16.766 -4.364 -10.560 1.00 85.44 87 ASP A N 1
ATOM 679 C CA . ASP A 1 87 ? -16.950 -3.145 -9.785 1.00 85.44 87 ASP A CA 1
ATOM 680 C C . ASP A 1 87 ? -16.137 -3.228 -8.486 1.00 85.44 87 ASP A C 1
ATOM 682 O O . ASP A 1 87 ? -16.380 -4.060 -7.609 1.00 85.44 87 ASP A O 1
ATOM 686 N N . SER A 1 88 ? -15.151 -2.339 -8.345 1.00 85.25 88 SER A N 1
ATOM 687 C CA . SER A 1 88 ? -14.288 -2.305 -7.164 1.00 85.25 88 SER A CA 1
ATOM 688 C C . SER A 1 88 ? -15.045 -2.011 -5.864 1.00 85.25 88 SER A C 1
ATOM 690 O O . SER A 1 88 ? -14.563 -2.369 -4.789 1.00 85.25 88 SER A O 1
ATOM 692 N N . THR A 1 89 ? -16.218 -1.369 -5.939 1.00 85.56 89 THR A N 1
ATOM 693 C CA . THR A 1 89 ? -17.005 -0.965 -4.761 1.00 85.56 89 THR A CA 1
ATOM 694 C C . THR A 1 89 ? -17.513 -2.158 -3.951 1.00 85.56 89 THR A C 1
ATOM 696 O O . THR A 1 89 ? -17.583 -2.081 -2.725 1.00 85.56 89 THR A O 1
ATOM 699 N N . VAL A 1 90 ? -17.751 -3.306 -4.595 1.00 85.62 90 VAL A N 1
ATOM 700 C CA . VAL A 1 90 ? -18.214 -4.537 -3.929 1.00 85.62 90 VAL A CA 1
ATOM 701 C C . VAL A 1 90 ? -17.161 -5.095 -2.961 1.00 85.62 90 VAL A C 1
ATOM 703 O O . VAL A 1 90 ? -17.486 -5.793 -1.997 1.00 85.62 90 VAL A O 1
ATOM 706 N N . TYR A 1 91 ? -15.884 -4.759 -3.165 1.00 83.81 91 TYR A N 1
ATOM 707 C CA . TYR A 1 91 ? -14.771 -5.264 -2.360 1.00 83.81 91 TYR A CA 1
ATOM 708 C C . TYR A 1 91 ? -14.444 -4.423 -1.119 1.00 83.81 91 TYR A C 1
ATOM 710 O O . TYR A 1 91 ? -13.521 -4.801 -0.395 1.00 83.81 91 TYR A O 1
ATOM 718 N N . ARG A 1 92 ? -15.237 -3.379 -0.814 1.00 80.75 92 ARG A N 1
ATOM 719 C CA . ARG A 1 92 ? -15.134 -2.441 0.332 1.00 80.75 92 ARG A CA 1
ATOM 720 C C . ARG A 1 92 ? -14.082 -1.334 0.243 1.00 80.75 92 ARG A C 1
ATOM 722 O O . ARG A 1 92 ? -13.077 -1.433 -0.449 1.00 80.75 92 ARG A O 1
ATOM 729 N N . ASP A 1 93 ? -14.295 -0.328 1.094 1.00 85.69 93 ASP A N 1
ATOM 730 C CA . ASP A 1 93 ? -13.494 0.895 1.200 1.00 85.69 93 ASP A CA 1
ATOM 731 C C . ASP A 1 93 ? -12.117 0.677 1.856 1.00 85.69 93 ASP A C 1
ATOM 733 O O . ASP A 1 93 ? -11.141 1.331 1.498 1.00 85.69 93 ASP A O 1
ATOM 737 N N . TYR A 1 94 ? -12.019 -0.252 2.816 1.00 90.06 94 TYR A N 1
ATOM 738 C CA . TYR A 1 94 ? -10.816 -0.442 3.649 1.00 90.06 94 TYR A CA 1
ATOM 739 C C . TYR A 1 94 ? -9.970 -1.667 3.278 1.00 90.06 94 TYR A C 1
ATOM 741 O O . TYR A 1 94 ? -9.076 -2.058 4.025 1.00 90.06 94 TYR A O 1
ATOM 749 N N . THR A 1 95 ? -10.253 -2.303 2.142 1.00 88.00 95 THR A N 1
ATOM 750 C CA . THR A 1 95 ? -9.456 -3.431 1.625 1.00 88.00 95 THR A CA 1
ATOM 751 C C . THR A 1 95 ? -8.442 -2.996 0.571 1.00 88.00 95 THR A C 1
ATOM 753 O O . THR A 1 95 ? -7.601 -3.802 0.187 1.00 88.00 95 THR A O 1
ATOM 756 N N . HIS A 1 96 ? -8.516 -1.735 0.119 1.00 89.50 96 HIS A N 1
ATOM 757 C CA . HIS A 1 96 ? -7.678 -1.161 -0.942 1.00 89.50 96 HIS A CA 1
ATOM 758 C C . HIS A 1 96 ? -7.692 -2.000 -2.233 1.00 89.50 96 HIS A C 1
ATOM 760 O O . HIS A 1 96 ? -6.670 -2.226 -2.876 1.00 89.50 96 HIS A O 1
ATOM 766 N N . SER A 1 97 ? -8.874 -2.502 -2.598 1.00 88.38 97 SER A N 1
ATOM 767 C CA . SER A 1 97 ? -9.043 -3.401 -3.741 1.00 88.38 97 SER A CA 1
ATOM 768 C C . SER A 1 97 ? -9.000 -2.657 -5.074 1.00 88.38 97 SER A C 1
ATOM 770 O O . SER A 1 97 ? -9.664 -1.637 -5.258 1.00 88.38 97 SER A O 1
ATOM 772 N N . ILE A 1 98 ? -8.257 -3.208 -6.033 1.00 87.69 98 ILE A N 1
ATOM 773 C CA . ILE A 1 98 ? -8.147 -2.692 -7.399 1.00 87.69 98 ILE A CA 1
ATOM 774 C C . ILE A 1 98 ? -8.468 -3.833 -8.356 1.00 87.69 98 ILE A C 1
ATOM 776 O O . ILE A 1 98 ? -7.866 -4.903 -8.278 1.00 87.69 98 ILE A O 1
ATOM 780 N N . VAL A 1 99 ? -9.418 -3.596 -9.258 1.00 87.81 99 VAL A N 1
ATOM 781 C CA . VAL A 1 99 ? -9.757 -4.533 -10.331 1.00 87.81 99 VAL A CA 1
ATOM 782 C C . VAL A 1 99 ? -8.826 -4.277 -11.511 1.00 87.81 99 VAL A C 1
ATOM 784 O O . VAL A 1 99 ? -8.644 -3.126 -11.926 1.00 87.81 99 VAL A O 1
ATOM 787 N N . LEU A 1 100 ? -8.225 -5.359 -12.003 1.00 88.38 100 LEU A N 1
ATOM 788 C CA . LEU A 1 100 ? -7.311 -5.364 -13.136 1.00 88.38 100 LEU A CA 1
ATOM 789 C C . LEU A 1 100 ? -7.939 -6.134 -14.294 1.00 88.38 100 LEU A C 1
ATOM 791 O O . LEU A 1 100 ? -8.551 -7.184 -14.083 1.00 88.38 100 LEU A O 1
ATOM 795 N N . GLU A 1 101 ? -7.760 -5.615 -15.500 1.00 88.31 101 GLU A N 1
ATOM 796 C CA . GLU A 1 101 ? -8.201 -6.264 -16.728 1.00 88.31 101 GLU A CA 1
ATOM 797 C C . GLU A 1 101 ? -7.208 -7.335 -17.171 1.00 88.31 101 GLU A C 1
ATOM 799 O O . GLU A 1 101 ? -6.001 -7.257 -16.927 1.00 88.31 101 GLU A O 1
ATOM 804 N N . GLN A 1 102 ? -7.722 -8.350 -17.855 1.00 85.56 102 GLN A N 1
ATOM 805 C CA . GLN A 1 102 ? -6.900 -9.440 -18.359 1.00 85.56 102 GLN A CA 1
ATOM 806 C C . GLN A 1 102 ? -5.841 -8.939 -19.353 1.00 85.56 102 GLN A C 1
ATOM 808 O O . GLN A 1 102 ? -6.136 -8.166 -20.264 1.00 85.56 102 GLN A O 1
ATOM 813 N N . ASP A 1 103 ? -4.613 -9.438 -19.188 1.00 87.75 103 ASP A N 1
ATOM 814 C CA . ASP A 1 103 ? -3.449 -9.167 -20.041 1.00 87.75 103 ASP A CA 1
ATOM 815 C C . ASP A 1 103 ? -3.047 -7.684 -20.131 1.00 87.75 103 ASP A C 1
ATOM 817 O O . ASP A 1 103 ? -2.240 -7.292 -20.980 1.00 87.75 103 ASP A O 1
ATOM 821 N N . GLU A 1 104 ? -3.551 -6.846 -19.224 1.00 90.25 104 GLU A N 1
ATOM 822 C CA . GLU A 1 104 ? -3.190 -5.437 -19.181 1.00 90.25 104 GLU A CA 1
ATOM 823 C C . GLU A 1 104 ? -1.782 -5.236 -18.593 1.00 90.25 104 GLU A C 1
ATOM 825 O O . GLU A 1 104 ? -1.337 -5.975 -17.708 1.00 90.25 104 GLU A O 1
ATOM 830 N N . VAL A 1 105 ? -1.059 -4.224 -19.084 1.00 94.94 105 VAL A N 1
ATOM 831 C CA . VAL A 1 105 ? 0.248 -3.850 -18.527 1.00 94.94 105 VAL A CA 1
ATOM 832 C C . VAL A 1 105 ? 0.005 -2.867 -17.390 1.00 94.94 105 VAL A C 1
ATOM 834 O O . VAL A 1 105 ? -0.328 -1.702 -17.624 1.00 94.94 105 VAL A O 1
ATOM 837 N N . VAL A 1 106 ? 0.198 -3.338 -16.162 1.00 95.25 106 VAL A N 1
ATOM 838 C CA . VAL A 1 106 ? 0.001 -2.561 -14.939 1.00 95.25 106 VAL A CA 1
ATOM 839 C C . VAL A 1 106 ? 1.319 -1.935 -14.515 1.00 95.25 106 VAL A C 1
ATOM 841 O O . VAL A 1 106 ? 2.336 -2.622 -14.404 1.00 95.25 106 VAL A O 1
ATOM 844 N N . GLU A 1 107 ? 1.295 -0.635 -14.249 1.00 96.12 107 GLU A N 1
ATOM 845 C CA . GLU A 1 107 ? 2.371 0.117 -13.618 1.00 96.12 107 GLU A CA 1
ATOM 846 C C . GLU A 1 107 ? 1.974 0.505 -12.194 1.00 96.12 107 GLU A C 1
ATOM 848 O O . GLU A 1 107 ? 0.994 1.213 -11.990 1.00 96.12 107 GLU A O 1
ATOM 853 N N . VAL A 1 108 ? 2.748 0.062 -11.208 1.00 95.31 108 VAL A N 1
ATOM 854 C CA . VAL A 1 108 ? 2.588 0.458 -9.809 1.00 95.31 108 VAL A CA 1
ATOM 855 C C . VAL A 1 108 ? 3.676 1.466 -9.466 1.00 95.31 108 VAL A C 1
ATOM 857 O O . VAL A 1 108 ? 4.864 1.140 -9.519 1.00 95.31 108 VAL A O 1
ATOM 860 N N . ILE A 1 109 ? 3.271 2.681 -9.110 1.00 95.38 109 ILE A N 1
ATOM 861 C CA . ILE A 1 109 ? 4.154 3.733 -8.607 1.00 95.38 109 ILE A CA 1
ATOM 862 C C . ILE A 1 109 ? 4.035 3.714 -7.088 1.00 95.38 109 ILE A C 1
ATOM 864 O O . ILE A 1 109 ? 3.054 4.196 -6.527 1.00 95.38 109 ILE A O 1
ATOM 868 N N . LEU A 1 110 ? 5.027 3.128 -6.429 1.00 94.12 110 LEU A N 1
ATOM 869 C CA . LEU A 1 110 ? 5.070 2.993 -4.980 1.00 94.12 110 LEU A CA 1
ATOM 870 C C . LEU A 1 110 ? 5.992 4.066 -4.405 1.00 94.12 110 LEU A C 1
ATOM 872 O O . LEU A 1 110 ? 7.198 4.013 -4.633 1.00 94.12 110 LEU A O 1
ATOM 876 N N . SER A 1 111 ? 5.436 5.022 -3.670 1.00 93.88 111 SER A N 1
ATOM 877 C CA . SER A 1 111 ? 6.175 6.136 -3.068 1.00 93.88 111 SER A CA 1
ATOM 878 C C . SER A 1 111 ? 6.209 5.996 -1.553 1.00 93.88 111 SER A C 1
ATOM 880 O O . SER A 1 111 ? 5.167 5.803 -0.929 1.00 93.88 111 SER A O 1
ATOM 882 N N . ASN A 1 112 ? 7.393 6.112 -0.959 1.00 92.62 112 ASN A N 1
ATOM 883 C CA . ASN A 1 112 ? 7.568 6.105 0.484 1.00 92.62 112 ASN A CA 1
ATOM 884 C C . ASN A 1 112 ? 7.562 7.534 1.021 1.00 92.62 112 ASN A C 1
ATOM 886 O O . ASN A 1 112 ? 8.482 8.301 0.742 1.00 92.62 112 ASN A O 1
ATOM 890 N N . GLN A 1 113 ? 6.532 7.885 1.782 1.00 90.44 113 GLN A N 1
ATOM 891 C CA . GLN A 1 113 ? 6.427 9.166 2.483 1.00 90.44 113 GLN A CA 1
ATOM 892 C C . GLN A 1 113 ? 6.712 9.016 3.982 1.00 90.44 113 GLN A C 1
ATOM 894 O O . GLN A 1 113 ? 6.403 9.911 4.762 1.00 90.44 113 GLN A O 1
ATOM 899 N N . ASP A 1 114 ? 7.327 7.900 4.378 1.00 86.69 114 ASP A N 1
ATOM 900 C CA . ASP A 1 114 ? 7.800 7.660 5.735 1.00 86.69 114 ASP A CA 1
ATOM 901 C C . ASP A 1 114 ? 9.295 7.995 5.871 1.00 86.69 114 ASP A C 1
ATOM 903 O O . ASP A 1 114 ? 10.091 7.800 4.938 1.00 86.69 114 ASP A O 1
ATOM 907 N N . THR A 1 115 ? 9.680 8.531 7.030 1.00 81.81 115 THR A N 1
ATOM 908 C CA . THR A 1 115 ? 11.070 8.898 7.325 1.00 81.81 115 THR A CA 1
ATOM 909 C C . THR A 1 115 ? 11.919 7.664 7.608 1.00 81.81 115 THR A C 1
ATOM 911 O O . THR A 1 115 ? 11.448 6.648 8.115 1.00 81.81 115 THR A O 1
ATOM 914 N N . ALA A 1 116 ? 13.216 7.740 7.301 1.00 74.31 116 ALA A N 1
ATOM 915 C CA . ALA A 1 116 ? 14.128 6.682 7.709 1.00 74.31 116 ALA A CA 1
ATOM 916 C C . ALA A 1 116 ? 14.276 6.655 9.236 1.00 74.31 116 ALA A C 1
ATOM 918 O O . ALA A 1 116 ? 14.340 7.700 9.892 1.00 74.31 116 ALA A O 1
ATOM 919 N N . TYR A 1 117 ? 14.444 5.456 9.792 1.00 73.69 117 TYR A N 1
ATOM 920 C CA . TYR A 1 117 ? 15.066 5.326 11.104 1.00 73.69 117 TYR A CA 1
ATOM 921 C C . TYR A 1 117 ? 16.538 5.753 11.009 1.00 73.69 117 TYR A C 1
ATOM 923 O O . TYR A 1 117 ? 17.227 5.454 10.031 1.00 73.69 117 TYR A O 1
ATOM 931 N N . GLY A 1 118 ? 17.005 6.475 12.021 1.00 64.75 118 GLY A N 1
ATOM 932 C CA . GLY A 1 118 ? 18.384 6.914 12.175 1.00 64.75 118 GLY A CA 1
ATOM 933 C C . GLY A 1 118 ? 19.310 5.775 12.604 1.00 64.75 118 GLY A C 1
ATOM 934 O O . GLY A 1 118 ? 18.995 4.591 12.493 1.00 64.75 118 GLY A O 1
ATOM 935 N N . ALA A 1 119 ? 20.486 6.130 13.127 1.00 68.38 119 ALA A N 1
ATOM 936 C CA . ALA A 1 119 ? 21.496 5.148 13.537 1.00 68.38 119 ALA A CA 1
ATOM 937 C C . ALA A 1 119 ? 20.997 4.169 14.619 1.00 68.38 119 ALA A C 1
ATOM 939 O O . ALA A 1 119 ? 21.474 3.037 14.692 1.00 68.38 119 ALA A O 1
ATOM 940 N N . ASN A 1 120 ? 20.032 4.597 15.437 1.00 70.75 120 ASN A N 1
ATOM 941 C CA . ASN A 1 120 ? 19.324 3.747 16.384 1.00 70.75 120 ASN A CA 1
ATOM 942 C C . ASN A 1 120 ? 17.855 3.630 15.978 1.00 70.75 120 ASN A C 1
ATOM 944 O O . ASN A 1 120 ? 17.267 4.577 15.470 1.00 70.75 120 ASN A O 1
ATOM 948 N N . PHE A 1 121 ? 17.236 2.497 16.309 1.00 61.44 121 PHE A N 1
ATOM 949 C CA . PHE A 1 121 ? 15.830 2.205 16.004 1.00 61.44 121 PHE A CA 1
ATOM 950 C C . PHE A 1 121 ? 14.823 3.242 16.551 1.00 61.44 121 PHE A C 1
ATOM 952 O O . PHE A 1 121 ? 13.718 3.351 16.036 1.00 61.44 121 PHE A O 1
ATOM 959 N N . TYR A 1 122 ? 15.188 3.997 17.593 1.00 68.69 122 TYR A N 1
ATOM 960 C CA . TYR A 1 122 ? 14.333 5.029 18.197 1.00 68.69 122 TYR A CA 1
ATOM 961 C C . TYR A 1 122 ? 14.618 6.449 17.698 1.00 68.69 122 TYR A C 1
ATOM 963 O O . TYR A 1 122 ? 13.916 7.379 18.091 1.00 68.69 122 TYR A O 1
ATOM 971 N N . ASP A 1 123 ? 15.637 6.617 16.858 1.00 68.00 123 ASP A N 1
ATOM 972 C CA . ASP A 1 123 ? 15.974 7.901 16.260 1.00 68.00 123 ASP A CA 1
ATOM 973 C C . ASP A 1 123 ? 15.355 7.964 14.863 1.00 68.00 123 ASP A C 1
ATOM 975 O O . ASP A 1 123 ? 15.352 6.971 14.140 1.00 68.00 123 ASP A O 1
ATOM 979 N N . TYR A 1 124 ? 14.850 9.128 14.464 1.00 67.06 124 TYR A N 1
ATOM 980 C CA . TYR A 1 124 ? 14.448 9.388 13.080 1.00 67.06 124 TYR A CA 1
ATOM 981 C C . TYR A 1 124 ? 15.535 10.193 12.378 1.00 67.06 124 TYR A C 1
ATOM 983 O O . TYR A 1 124 ? 16.104 11.118 12.966 1.00 67.06 124 TYR A O 1
ATOM 991 N N . ASP A 1 125 ? 15.802 9.876 11.114 1.00 69.94 125 ASP A N 1
ATOM 992 C CA . ASP A 1 125 ? 16.655 10.710 10.278 1.00 69.94 125 ASP A CA 1
ATOM 993 C C . ASP A 1 125 ? 15.844 11.883 9.710 1.00 69.94 125 ASP A C 1
ATOM 995 O O . ASP A 1 125 ? 15.070 11.752 8.755 1.00 69.94 125 ASP A O 1
ATOM 999 N N . ALA A 1 126 ? 16.034 13.057 10.316 1.00 60.47 126 ALA A N 1
ATOM 1000 C CA . ALA A 1 126 ? 15.399 14.305 9.899 1.00 60.47 126 ALA A CA 1
ATOM 1001 C C . ALA A 1 126 ? 15.866 14.809 8.514 1.00 60.47 126 ALA A C 1
ATOM 1003 O O . ALA A 1 126 ? 15.319 15.794 8.021 1.00 60.47 126 ALA A O 1
ATOM 1004 N N . GLY A 1 127 ? 16.868 14.173 7.893 1.00 61.72 127 GLY A N 1
ATOM 1005 C CA . GLY A 1 127 ? 17.406 14.511 6.572 1.00 61.72 127 GLY A CA 1
ATOM 1006 C C . GLY A 1 127 ? 16.832 13.702 5.405 1.00 61.72 127 GLY A C 1
ATOM 1007 O O . GLY A 1 127 ? 17.439 13.693 4.337 1.00 61.72 127 GLY A O 1
ATOM 1008 N N . THR A 1 128 ? 15.711 12.995 5.590 1.00 67.69 128 THR A N 1
ATOM 1009 C CA . THR A 1 128 ? 15.106 12.192 4.513 1.00 67.69 128 THR A CA 1
ATOM 1010 C C . THR A 1 128 ? 14.562 13.104 3.402 1.00 67.69 128 THR A C 1
ATOM 1012 O O . THR A 1 128 ? 13.551 13.781 3.586 1.00 67.69 128 THR A O 1
ATOM 1015 N N . ASP A 1 129 ? 15.214 13.109 2.235 1.00 76.25 129 ASP A N 1
ATOM 1016 C CA . ASP A 1 129 ? 14.703 13.771 1.032 1.00 76.25 129 ASP A CA 1
ATOM 1017 C C . ASP A 1 129 ? 13.597 12.919 0.393 1.00 76.25 129 ASP A C 1
ATOM 1019 O O . ASP A 1 129 ? 13.842 11.806 -0.075 1.00 76.25 129 ASP A O 1
ATOM 1023 N N . PHE A 1 130 ? 12.379 13.459 0.338 1.00 82.62 130 PHE A N 1
ATOM 1024 C CA . PHE A 1 130 ? 11.237 12.778 -0.270 1.00 82.62 130 PHE A CA 1
ATOM 1025 C C . PHE A 1 130 ? 11.216 12.976 -1.787 1.00 82.62 130 PHE A C 1
ATOM 1027 O O . PHE A 1 130 ? 10.895 14.048 -2.306 1.00 82.62 130 PHE A O 1
ATOM 1034 N N . ALA A 1 131 ? 11.526 11.914 -2.519 1.00 81.69 131 ALA A N 1
ATOM 1035 C CA . ALA A 1 131 ? 11.390 11.841 -3.958 1.00 81.69 131 ALA A CA 1
ATOM 1036 C C . ALA A 1 131 ? 9.984 11.360 -4.338 1.00 81.69 131 ALA A C 1
ATOM 1038 O O . ALA A 1 131 ? 9.518 10.310 -3.906 1.00 81.69 131 ALA A O 1
ATOM 1039 N N . THR A 1 132 ? 9.325 12.105 -5.222 1.00 83.25 132 THR A N 1
ATOM 1040 C CA . THR A 1 132 ? 8.092 11.665 -5.890 1.00 83.25 132 THR A CA 1
ATOM 1041 C C . THR A 1 132 ? 8.413 11.345 -7.342 1.00 83.25 132 THR A C 1
ATOM 1043 O O . THR A 1 132 ? 9.138 12.099 -7.999 1.00 83.25 132 THR A O 1
ATOM 1046 N N . PHE A 1 133 ? 7.894 10.231 -7.857 1.00 88.56 133 PHE A N 1
ATOM 1047 C CA . PHE A 1 133 ? 8.075 9.892 -9.264 1.00 88.56 133 PHE A CA 1
ATOM 1048 C C . PHE A 1 133 ? 7.435 10.957 -10.163 1.00 88.56 133 PHE A C 1
ATOM 1050 O O . PHE A 1 133 ? 6.283 11.339 -9.973 1.00 88.56 133 PHE A O 1
ATOM 1057 N N . ASN A 1 134 ? 8.179 11.416 -11.170 1.00 88.88 134 ASN A N 1
ATOM 1058 C CA . ASN A 1 134 ? 7.674 12.321 -12.194 1.00 88.88 134 ASN A CA 1
ATOM 1059 C C . ASN A 1 134 ? 7.837 11.668 -13.577 1.00 88.88 134 ASN A C 1
ATOM 1061 O O . ASN A 1 134 ? 8.971 11.554 -14.051 1.00 88.88 134 ASN A O 1
ATOM 1065 N N . PRO A 1 135 ? 6.740 11.310 -14.271 1.00 88.06 135 PRO A N 1
ATOM 1066 C CA . PRO A 1 135 ? 6.797 10.686 -15.595 1.00 88.06 135 PRO A CA 1
ATOM 1067 C C . PRO A 1 135 ? 7.529 11.516 -16.661 1.00 88.06 135 PRO A C 1
ATOM 1069 O O . PRO A 1 135 ? 8.018 10.968 -17.642 1.00 88.06 135 PRO A O 1
ATOM 1072 N N . SER A 1 136 ? 7.615 12.839 -16.488 1.00 90.94 136 SER A N 1
ATOM 1073 C CA . SER A 1 136 ? 8.327 13.740 -17.408 1.00 90.94 136 SER A CA 1
ATOM 1074 C C . SER A 1 136 ? 9.790 13.979 -17.024 1.00 90.94 136 SER A C 1
ATOM 1076 O O . SER A 1 136 ? 10.546 14.531 -17.820 1.00 90.94 136 SER A O 1
ATOM 1078 N N . ASN A 1 137 ? 10.195 13.614 -15.805 1.00 89.19 137 ASN A N 1
ATOM 1079 C CA . ASN A 1 137 ? 11.528 13.881 -15.275 1.00 89.19 137 ASN A CA 1
ATOM 1080 C C . ASN A 1 137 ? 11.981 12.746 -14.348 1.00 89.19 137 ASN A C 1
ATOM 1082 O O . ASN A 1 137 ? 11.919 12.859 -13.124 1.00 89.19 137 ASN A O 1
ATOM 1086 N N . HIS A 1 138 ? 12.436 11.650 -14.951 1.00 89.44 138 HIS A N 1
ATOM 1087 C CA . HIS A 1 138 ? 12.976 10.498 -14.240 1.00 89.44 138 HIS A CA 1
ATOM 1088 C C . HIS A 1 138 ? 14.211 9.938 -14.955 1.00 89.44 138 HIS A C 1
ATOM 1090 O O . HIS A 1 138 ? 14.453 10.196 -16.137 1.00 89.44 138 HIS A O 1
ATOM 1096 N N . THR A 1 139 ? 15.010 9.153 -14.235 1.00 87.88 139 THR A N 1
ATOM 1097 C CA . THR A 1 139 ? 16.137 8.422 -14.822 1.00 87.88 139 THR A CA 1
ATOM 1098 C C . THR A 1 139 ? 15.636 7.373 -15.813 1.00 87.88 139 THR A C 1
ATOM 1100 O O . THR A 1 139 ? 14.572 6.782 -15.633 1.00 87.88 139 THR A O 1
ATOM 1103 N N . ALA A 1 140 ? 16.396 7.132 -16.883 1.00 90.75 140 ALA A N 1
ATOM 1104 C CA . ALA A 1 140 ? 16.002 6.153 -17.890 1.00 90.75 140 ALA A CA 1
ATOM 1105 C C . ALA A 1 140 ? 15.832 4.758 -17.263 1.00 90.75 140 ALA A C 1
ATOM 1107 O O . ALA A 1 140 ? 16.724 4.270 -16.566 1.00 90.75 140 ALA A O 1
ATOM 1108 N N . PHE A 1 141 ? 14.696 4.113 -17.537 1.00 92.75 141 PHE A N 1
ATOM 1109 C CA . PHE A 1 141 ? 14.448 2.755 -17.065 1.00 92.75 141 PHE A CA 1
ATOM 1110 C C . PHE A 1 141 ? 15.445 1.759 -17.683 1.00 92.75 141 PHE A C 1
ATOM 1112 O O . PHE A 1 141 ? 15.826 1.912 -18.851 1.00 92.75 141 PHE A O 1
ATOM 1119 N N . PRO A 1 142 ? 15.856 0.713 -16.943 1.00 93.12 142 PRO A N 1
ATOM 1120 C CA . PRO A 1 142 ? 16.736 -0.317 -17.480 1.00 93.12 142 PRO A CA 1
ATOM 1121 C C . PRO A 1 142 ? 16.043 -1.110 -18.595 1.00 93.12 142 PRO A C 1
ATOM 1123 O O . PRO A 1 142 ? 14.853 -1.408 -18.519 1.00 93.12 142 PRO A O 1
ATOM 1126 N N . THR A 1 143 ? 16.805 -1.520 -19.613 1.00 94.50 1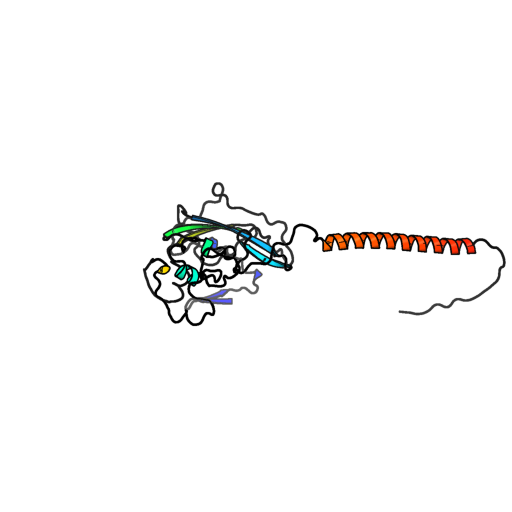43 THR A N 1
ATOM 1127 C CA . THR A 1 143 ? 16.295 -2.376 -20.702 1.00 94.50 143 THR A CA 1
ATOM 1128 C C . THR A 1 143 ? 15.804 -3.727 -20.182 1.00 94.50 143 THR A C 1
ATOM 1130 O O . THR A 1 143 ? 14.756 -4.207 -20.607 1.00 94.50 143 THR A O 1
ATOM 1133 N N . TYR A 1 144 ? 16.553 -4.313 -19.244 1.00 95.81 144 TYR A N 1
ATOM 1134 C CA . TYR A 1 144 ? 16.248 -5.582 -18.586 1.00 95.81 144 TYR A CA 1
ATOM 1135 C C . TYR A 1 144 ? 16.144 -5.336 -17.077 1.00 95.81 144 TYR A C 1
ATOM 1137 O O . TYR A 1 144 ? 17.161 -5.432 -16.384 1.00 95.81 144 TYR A O 1
ATOM 1145 N N . PRO A 1 145 ? 14.964 -4.942 -16.570 1.00 94.88 145 PRO A N 1
ATOM 1146 C CA . PRO A 1 145 ? 14.780 -4.684 -15.147 1.00 94.88 145 PRO A CA 1
ATOM 1147 C C . PRO A 1 145 ? 14.977 -5.961 -14.322 1.00 94.88 145 PRO A C 1
ATOM 1149 O O . PRO A 1 145 ? 14.744 -7.075 -14.803 1.00 94.88 145 PRO A O 1
ATOM 1152 N N . ALA A 1 146 ? 15.367 -5.799 -13.057 1.00 93.81 146 ALA A N 1
ATOM 1153 C CA . ALA A 1 146 ? 15.315 -6.889 -12.092 1.00 93.81 146 ALA A CA 1
ATOM 1154 C C . ALA A 1 146 ? 13.870 -7.409 -11.961 1.00 93.81 146 ALA A C 1
ATOM 1156 O O . ALA A 1 146 ? 12.914 -6.634 -11.974 1.00 93.81 146 ALA A O 1
ATOM 1157 N N . ARG A 1 147 ? 13.705 -8.730 -11.827 1.00 92.38 147 ARG A N 1
ATOM 1158 C CA . ARG A 1 147 ? 12.401 -9.388 -11.658 1.00 92.38 147 ARG A CA 1
ATOM 1159 C C . ARG A 1 147 ? 12.423 -10.242 -10.396 1.00 92.38 147 ARG A C 1
ATOM 1161 O O . ARG A 1 147 ? 13.251 -11.147 -10.297 1.00 92.38 147 ARG A O 1
ATOM 1168 N N . ARG A 1 148 ? 11.532 -9.939 -9.452 1.00 90.50 148 ARG A N 1
ATOM 1169 C CA . ARG A 1 148 ? 11.363 -10.621 -8.160 1.00 90.50 148 ARG A CA 1
ATOM 1170 C C . ARG A 1 148 ? 10.004 -10.284 -7.546 1.00 90.50 148 ARG A C 1
ATOM 1172 O O . ARG A 1 148 ? 9.277 -9.472 -8.108 1.00 90.50 148 ARG A O 1
ATOM 1179 N N . ASP A 1 149 ? 9.710 -10.891 -6.406 1.00 89.31 149 ASP A N 1
ATOM 1180 C CA . ASP A 1 149 ? 8.486 -10.686 -5.621 1.00 89.31 149 ASP A CA 1
ATOM 1181 C C . ASP A 1 149 ? 8.656 -9.688 -4.460 1.00 89.31 149 ASP A C 1
ATOM 1183 O O . ASP A 1 149 ? 7.701 -9.013 -4.095 1.00 89.31 149 ASP A O 1
ATOM 1187 N N . THR A 1 150 ? 9.870 -9.555 -3.916 1.00 88.44 150 THR A N 1
ATOM 1188 C CA . THR A 1 150 ? 10.134 -8.790 -2.689 1.00 88.44 150 THR A CA 1
ATOM 1189 C C . THR A 1 150 ? 11.310 -7.845 -2.881 1.00 88.44 150 THR A C 1
ATOM 1191 O O . THR A 1 150 ? 12.370 -8.253 -3.346 1.00 88.44 150 THR A O 1
ATOM 1194 N N . PHE A 1 151 ? 11.162 -6.582 -2.501 1.00 90.12 151 PHE A N 1
ATOM 1195 C CA . PHE A 1 151 ? 12.230 -5.582 -2.549 1.00 90.12 151 PHE A CA 1
ATOM 1196 C C . PHE A 1 151 ? 12.081 -4.609 -1.378 1.00 90.12 151 PHE A C 1
ATOM 1198 O O . PHE A 1 151 ? 11.006 -4.475 -0.797 1.00 90.12 151 PHE A O 1
ATOM 1205 N N . VAL A 1 152 ? 13.171 -3.927 -1.030 1.00 89.00 152 VAL A N 1
ATOM 1206 C CA . VAL A 1 152 ? 13.174 -2.921 0.036 1.00 89.00 152 VAL A CA 1
ATOM 1207 C C . VAL A 1 152 ? 12.846 -1.569 -0.573 1.00 89.00 152 VAL A C 1
ATOM 1209 O O . VAL A 1 152 ? 13.646 -1.048 -1.349 1.00 89.00 152 VAL A O 1
ATOM 1212 N N . LEU A 1 153 ? 11.684 -1.012 -0.226 1.00 89.00 153 LEU A N 1
ATOM 1213 C CA . LEU A 1 153 ? 11.303 0.355 -0.578 1.00 89.00 153 LEU A CA 1
ATOM 1214 C C . LEU A 1 153 ? 12.208 1.342 0.188 1.00 89.00 153 LEU A C 1
ATOM 1216 O O . LEU A 1 153 ? 12.163 1.351 1.419 1.00 89.00 153 LEU A O 1
ATOM 1220 N N . PRO A 1 154 ? 13.054 2.141 -0.491 1.00 87.00 154 PRO A N 1
ATOM 1221 C CA . PRO A 1 154 ? 13.940 3.080 0.189 1.00 87.00 154 PRO A CA 1
ATOM 1222 C C . PRO A 1 154 ? 13.143 4.129 0.987 1.00 87.00 154 PRO A C 1
ATOM 1224 O O . PRO A 1 154 ? 12.102 4.587 0.503 1.00 87.00 154 PRO A O 1
ATOM 1227 N N . PRO A 1 155 ? 13.612 4.538 2.180 1.00 85.69 155 PRO A N 1
ATOM 1228 C CA . PRO A 1 155 ? 13.046 5.675 2.907 1.00 85.69 155 PRO A CA 1
ATOM 1229 C C . PRO A 1 155 ? 13.046 6.938 2.046 1.00 85.69 155 PRO A C 1
ATOM 1231 O O . PRO A 1 155 ? 14.042 7.216 1.376 1.00 85.69 155 PRO A O 1
ATOM 1234 N N . GLY A 1 156 ? 11.925 7.658 2.008 1.00 87.56 156 GLY A N 1
ATOM 1235 C CA . GLY A 1 156 ? 11.746 8.840 1.156 1.00 87.56 156 GLY A CA 1
ATOM 1236 C C . GLY A 1 156 ? 11.830 8.608 -0.359 1.00 87.56 156 GLY A C 1
ATOM 1237 O O . GLY A 1 156 ? 11.689 9.554 -1.124 1.00 87.56 156 GLY A O 1
ATOM 1238 N N . GLY A 1 157 ? 12.080 7.387 -0.836 1.00 90.31 157 GLY A N 1
ATOM 1239 C CA . GLY A 1 157 ? 12.222 7.096 -2.262 1.00 90.31 157 GLY A CA 1
ATOM 1240 C C . GLY A 1 157 ? 10.957 6.518 -2.894 1.00 90.31 157 GLY A C 1
ATOM 1241 O O . GLY A 1 157 ? 9.887 6.462 -2.290 1.00 90.31 157 GLY A O 1
ATOM 1242 N N . TYR A 1 158 ? 11.087 6.041 -4.132 1.00 93.44 158 TYR A N 1
ATOM 1243 C CA . TYR A 1 158 ? 9.993 5.397 -4.855 1.00 93.44 158 TYR A CA 1
ATOM 1244 C C . TYR A 1 158 ? 10.484 4.237 -5.727 1.00 93.44 158 TYR A C 1
ATOM 1246 O O . TYR A 1 158 ? 11.654 4.176 -6.112 1.00 93.44 158 TYR A O 1
ATOM 1254 N N . TYR A 1 159 ? 9.560 3.352 -6.098 1.00 93.50 159 TYR A N 1
ATOM 1255 C CA . TYR A 1 159 ? 9.730 2.388 -7.182 1.00 93.50 159 TYR A CA 1
ATOM 1256 C C . TYR A 1 159 ? 8.632 2.535 -8.226 1.00 93.50 159 TYR A C 1
ATOM 1258 O O . TYR A 1 159 ? 7.484 2.837 -7.910 1.00 93.50 159 TYR A O 1
ATOM 1266 N N . VAL A 1 160 ? 8.997 2.245 -9.473 1.00 94.62 160 VAL A N 1
ATOM 1267 C CA . VAL A 1 160 ? 8.052 2.029 -10.570 1.00 94.62 160 VAL A CA 1
ATOM 1268 C C . VAL A 1 160 ? 8.156 0.569 -10.978 1.00 94.62 160 VAL A C 1
ATOM 1270 O O . VAL A 1 160 ? 9.207 0.114 -11.436 1.00 94.62 160 VAL A O 1
ATOM 1273 N N . ILE A 1 161 ? 7.078 -0.176 -10.774 1.00 94.75 161 ILE A N 1
ATOM 1274 C CA . ILE A 1 161 ? 7.013 -1.624 -10.973 1.00 94.75 161 ILE A CA 1
ATOM 1275 C C . ILE A 1 161 ? 6.055 -1.887 -12.119 1.00 94.75 161 ILE A C 1
ATOM 1277 O O . ILE A 1 161 ? 4.993 -1.278 -12.179 1.00 94.75 161 ILE A O 1
ATOM 1281 N N . ARG A 1 162 ? 6.403 -2.806 -13.022 1.00 95.62 162 ARG A N 1
ATOM 1282 C CA . ARG A 1 162 ? 5.508 -3.209 -14.109 1.00 95.62 162 ARG A CA 1
ATOM 1283 C C . ARG A 1 162 ? 5.308 -4.710 -14.140 1.00 95.62 162 ARG A C 1
ATOM 1285 O O . ARG A 1 162 ? 6.276 -5.467 -14.056 1.00 95.62 162 ARG A O 1
ATOM 1292 N N . PHE A 1 163 ? 4.068 -5.129 -14.336 1.00 94.25 163 PHE A N 1
ATOM 1293 C CA . PHE A 1 163 ? 3.710 -6.521 -14.581 1.00 94.25 163 PHE A CA 1
ATOM 1294 C C . PHE A 1 163 ? 2.551 -6.608 -15.575 1.00 94.25 163 PHE A C 1
ATOM 1296 O O . PHE A 1 163 ? 1.887 -5.615 -15.857 1.00 94.25 163 PHE A O 1
ATOM 1303 N N . VAL A 1 164 ? 2.347 -7.797 -16.137 1.00 92.75 164 VAL A N 1
ATOM 1304 C CA . VAL A 1 164 ? 1.195 -8.092 -16.995 1.00 92.75 164 VAL A CA 1
ATOM 1305 C C . VAL A 1 164 ? 0.184 -8.855 -16.153 1.00 92.75 164 VAL A C 1
ATOM 1307 O O . VAL A 1 164 ? 0.564 -9.820 -15.487 1.00 92.75 164 VAL A O 1
ATOM 1310 N N . ALA A 1 165 ? -1.078 -8.438 -16.170 1.00 89.56 165 ALA A N 1
ATOM 1311 C CA . ALA A 1 165 ? -2.170 -9.088 -15.451 1.00 89.56 165 ALA A CA 1
ATOM 1312 C C . ALA A 1 165 ? -2.641 -10.368 -16.174 1.00 89.56 165 ALA A C 1
ATOM 1314 O O . ALA A 1 165 ? -3.778 -10.478 -16.623 1.00 89.56 165 ALA A O 1
ATOM 1315 N N . ASN A 1 166 ? -1.742 -11.344 -16.310 1.00 85.69 166 ASN A N 1
ATOM 1316 C CA . ASN A 1 166 ? -1.984 -12.608 -17.014 1.00 85.69 166 ASN A CA 1
ATOM 1317 C C . ASN A 1 166 ? -2.133 -13.824 -16.081 1.00 85.69 166 ASN A C 1
ATOM 1319 O O . ASN A 1 166 ? -2.102 -14.961 -16.550 1.00 85.69 166 ASN A O 1
ATOM 1323 N N . ASN A 1 167 ? -2.268 -13.592 -14.771 1.00 77.44 167 ASN A N 1
ATOM 1324 C CA . ASN A 1 167 ? -2.511 -14.628 -13.767 1.00 77.44 167 ASN A CA 1
ATOM 1325 C C . ASN A 1 167 ? -3.830 -14.333 -13.021 1.00 77.44 167 ASN A C 1
ATOM 1327 O O . ASN A 1 167 ? -3.846 -13.462 -12.142 1.00 77.44 167 ASN A O 1
ATOM 1331 N N . PRO A 1 168 ? -4.952 -14.973 -13.397 1.00 70.69 168 PRO A N 1
ATOM 1332 C CA . PRO A 1 168 ? -6.261 -14.663 -12.838 1.00 70.69 168 PRO A CA 1
ATOM 1333 C C . PRO A 1 168 ? -6.433 -15.180 -11.396 1.00 70.69 168 PRO A C 1
ATOM 1335 O O . PRO A 1 168 ? -6.792 -16.326 -11.149 1.00 70.69 168 PRO A O 1
ATOM 1338 N N . GLY A 1 169 ? -6.332 -14.261 -10.434 1.00 62.34 169 GLY A N 1
ATOM 1339 C CA . GLY A 1 169 ? -7.000 -14.342 -9.132 1.00 62.34 169 GLY A CA 1
ATOM 1340 C C . GLY A 1 169 ? -6.325 -15.159 -8.011 1.00 62.34 169 GLY A C 1
ATOM 1341 O O . GLY A 1 169 ? -5.373 -15.904 -8.218 1.00 62.34 169 GLY A O 1
ATOM 1342 N N . PRO A 1 170 ? -6.845 -15.038 -6.772 1.00 53.84 170 PRO A N 1
ATOM 1343 C CA . PRO A 1 170 ? -6.179 -15.469 -5.533 1.00 53.84 170 PRO A CA 1
ATOM 1344 C C . PRO A 1 170 ? -6.212 -16.985 -5.241 1.00 53.84 170 PRO A C 1
ATOM 1346 O O . PRO A 1 170 ? -5.982 -17.395 -4.104 1.00 53.84 170 PRO A O 1
ATOM 1349 N N . CYS A 1 171 ? -6.537 -17.837 -6.217 1.00 48.84 171 CYS A N 1
ATOM 1350 C CA . CYS A 1 171 ? -6.664 -19.288 -6.007 1.00 48.84 171 CYS A CA 1
ATOM 1351 C C . CYS A 1 171 ? -6.043 -20.174 -7.096 1.00 48.84 171 CYS A C 1
ATOM 1353 O O . CYS A 1 171 ? -6.148 -21.395 -6.973 1.00 48.84 171 CYS A O 1
ATOM 1355 N N . ASP A 1 172 ? -5.333 -19.604 -8.077 1.00 44.50 172 ASP A N 1
ATOM 1356 C CA . ASP A 1 172 ? -4.604 -20.404 -9.076 1.00 44.50 172 ASP A CA 1
ATOM 1357 C C . ASP A 1 172 ? -3.324 -21.048 -8.483 1.00 44.50 172 ASP A C 1
ATOM 1359 O O . ASP A 1 172 ? -2.962 -22.175 -8.815 1.00 44.50 172 ASP A O 1
ATOM 1363 N N . ASP A 1 173 ? -2.700 -20.415 -7.479 1.00 43.38 173 ASP A N 1
ATOM 1364 C CA . ASP A 1 173 ? -1.455 -20.923 -6.872 1.00 43.38 173 ASP A CA 1
ATOM 1365 C C . ASP A 1 173 ? -1.666 -22.042 -5.826 1.00 43.38 173 ASP A C 1
ATOM 1367 O O . ASP A 1 173 ? -0.766 -22.846 -5.566 1.00 43.38 173 ASP A O 1
ATOM 1371 N N . VAL A 1 174 ? -2.847 -22.115 -5.194 1.00 41.34 174 VAL A N 1
ATOM 1372 C CA . VAL A 1 174 ? -3.112 -23.042 -4.068 1.00 41.34 174 VAL A CA 1
ATOM 1373 C C . VAL A 1 174 ? -3.481 -24.453 -4.546 1.00 41.34 174 VAL A C 1
ATOM 1375 O O . VAL A 1 174 ? -3.287 -25.427 -3.815 1.00 41.34 174 VAL A O 1
ATOM 1378 N N . TYR A 1 175 ? -3.953 -24.603 -5.785 1.00 40.59 175 TYR A N 1
ATOM 1379 C CA . TYR A 1 175 ? -4.285 -25.897 -6.382 1.00 40.59 175 TYR A CA 1
ATOM 1380 C C . TYR A 1 175 ? -3.305 -26.223 -7.503 1.00 40.59 175 TYR A C 1
ATOM 1382 O O . TYR A 1 175 ? -3.576 -26.034 -8.683 1.00 40.59 175 TYR A O 1
ATOM 1390 N N . GLY A 1 176 ? -2.138 -26.725 -7.098 1.00 38.56 176 GLY A N 1
ATOM 1391 C CA . GLY A 1 176 ? -1.036 -27.052 -7.987 1.00 38.56 176 GLY A CA 1
ATOM 1392 C C . GLY A 1 176 ? -1.451 -27.721 -9.303 1.00 38.56 176 GLY A C 1
ATOM 1393 O O . GLY A 1 176 ? -2.086 -28.775 -9.317 1.00 38.56 176 GLY A O 1
ATOM 1394 N N . ARG A 1 177 ? -0.914 -27.149 -10.385 1.00 41.75 177 ARG A N 1
ATOM 1395 C CA . ARG A 1 177 ? -0.786 -27.719 -11.732 1.00 41.75 177 ARG A CA 1
ATOM 1396 C C . ARG A 1 177 ? -2.060 -27.661 -12.584 1.00 41.75 177 ARG A C 1
ATOM 1398 O O . ARG A 1 177 ? -2.701 -28.679 -12.816 1.00 41.75 177 ARG A O 1
ATOM 1405 N N . SER A 1 178 ? -2.291 -26.507 -13.204 1.00 36.50 178 SER A N 1
ATOM 1406 C CA . SER A 1 178 ? -2.856 -26.437 -14.556 1.00 36.50 178 SER A CA 1
ATOM 1407 C C . SER A 1 178 ? -2.069 -25.405 -15.354 1.00 36.50 178 SER A C 1
ATOM 1409 O O . SER A 1 178 ? -2.117 -24.217 -15.076 1.00 36.50 178 SER A O 1
ATOM 1411 N N . HIS A 1 179 ? -1.280 -25.884 -16.311 1.00 42.12 179 HIS A N 1
ATOM 1412 C CA . HIS A 1 179 ? -0.794 -25.048 -17.396 1.00 42.12 179 HIS A CA 1
ATOM 1413 C C . HIS A 1 179 ? -1.990 -24.430 -18.136 1.00 42.12 179 HIS A C 1
ATOM 1415 O O . HIS A 1 179 ? -2.978 -25.119 -18.384 1.00 42.12 179 HIS A O 1
ATOM 1421 N N . ASP A 1 180 ? -1.837 -23.169 -18.528 1.00 36.38 180 ASP A N 1
ATOM 1422 C CA . ASP A 1 180 ? -2.480 -22.580 -19.702 1.00 36.38 180 ASP A CA 1
ATOM 1423 C C . ASP A 1 180 ? -4.016 -22.561 -19.727 1.00 36.38 180 ASP A C 1
ATOM 1425 O O . ASP A 1 180 ? -4.626 -23.055 -20.677 1.00 36.38 180 ASP A O 1
ATOM 1429 N N . ASN A 1 181 ? -4.670 -21.916 -18.755 1.00 38.25 181 ASN A N 1
ATOM 1430 C CA . ASN A 1 181 ? -6.033 -21.449 -19.012 1.00 38.25 181 ASN A CA 1
ATOM 1431 C C . ASN A 1 181 ? -6.307 -20.062 -18.406 1.00 38.25 181 ASN A C 1
ATOM 1433 O O . ASN A 1 181 ? -6.664 -19.966 -17.235 1.00 38.25 181 ASN A O 1
ATOM 1437 N N . PRO A 1 182 ? -6.180 -18.977 -19.192 1.00 41.75 182 PRO A N 1
ATOM 1438 C CA . PRO A 1 182 ? -6.422 -17.610 -18.739 1.00 41.75 182 PRO A CA 1
ATOM 1439 C C . PRO A 1 182 ? -7.930 -17.290 -18.765 1.00 41.75 182 PRO A C 1
ATOM 1441 O O . PRO A 1 182 ? -8.375 -16.337 -19.402 1.00 41.75 182 PRO A O 1
ATOM 1444 N N . GLY A 1 183 ? -8.740 -18.156 -18.151 1.00 43.91 183 GLY A N 1
ATOM 1445 C CA . GLY A 1 183 ? -10.182 -17.959 -18.019 1.00 43.91 183 GLY A CA 1
ATOM 1446 C C . GLY A 1 183 ? -10.518 -16.984 -16.883 1.00 43.91 183 GLY A C 1
ATOM 1447 O O . GLY A 1 183 ? -9.723 -16.819 -15.958 1.00 43.91 183 GLY A O 1
ATOM 1448 N N . PRO A 1 184 ? -11.703 -16.350 -16.898 1.00 51.25 184 PRO A N 1
ATOM 1449 C CA . PRO A 1 184 ? -12.126 -15.464 -15.816 1.00 51.25 184 PRO A CA 1
ATOM 1450 C C . PRO A 1 184 ? -12.188 -16.225 -14.483 1.00 51.25 184 PRO A C 1
ATOM 1452 O O . PRO A 1 184 ? -12.634 -17.374 -14.448 1.00 51.25 184 PRO A O 1
ATOM 1455 N N . VAL A 1 185 ? -11.816 -15.572 -13.373 1.00 51.69 185 VAL A N 1
ATOM 1456 C CA . VAL A 1 185 ? -11.814 -16.135 -11.998 1.00 51.69 185 VAL A CA 1
ATOM 1457 C C . VAL A 1 185 ? -13.163 -16.778 -11.627 1.00 51.69 185 VAL A C 1
ATOM 1459 O O . VAL A 1 185 ? -13.223 -17.759 -10.889 1.00 51.69 185 VAL A O 1
ATOM 1462 N N . GLN A 1 186 ? -14.256 -16.279 -12.207 1.00 48.66 186 GLN A N 1
ATOM 1463 C CA . GLN A 1 186 ? -15.617 -16.801 -12.047 1.00 48.66 186 GLN A CA 1
ATOM 1464 C C . GLN A 1 186 ? -15.814 -18.230 -12.594 1.00 48.66 186 GLN A C 1
ATOM 1466 O O . GLN A 1 186 ? -16.741 -18.925 -12.181 1.00 48.66 186 GLN A O 1
ATOM 1471 N N . SER A 1 187 ? -14.949 -18.688 -13.505 1.00 46.03 187 SER A N 1
ATOM 1472 C CA . SER A 1 187 ? -15.009 -20.023 -14.119 1.00 46.03 187 SER A CA 1
ATOM 1473 C C . SER A 1 187 ? -14.347 -21.127 -13.282 1.00 46.03 187 SER A C 1
ATOM 1475 O O . SER A 1 187 ? -14.435 -22.306 -13.635 1.00 46.03 187 SER A O 1
ATOM 1477 N N . LEU A 1 188 ? -13.720 -20.777 -12.152 1.00 51.03 188 LEU A N 1
ATOM 1478 C CA . LEU A 1 188 ? -13.055 -21.739 -11.278 1.00 51.03 188 LEU A CA 1
ATOM 1479 C C . LEU A 1 188 ? -14.075 -22.678 -10.614 1.00 51.03 188 LEU A C 1
ATOM 1481 O O . LEU A 1 188 ? -14.962 -22.273 -9.853 1.00 51.03 188 LEU A O 1
ATOM 1485 N N . ALA A 1 189 ? -13.938 -23.969 -10.924 1.00 47.00 189 ALA A N 1
ATOM 1486 C CA . ALA A 1 189 ? -14.812 -25.022 -10.432 1.00 47.00 189 ALA A CA 1
ATOM 1487 C C . ALA A 1 189 ? -14.826 -25.068 -8.896 1.00 47.00 189 ALA A C 1
ATOM 1489 O O . ALA A 1 189 ? -13.800 -24.995 -8.226 1.00 47.00 189 ALA A O 1
ATOM 1490 N N . LYS A 1 190 ? -16.032 -25.205 -8.343 1.00 48.88 190 LYS A N 1
ATOM 1491 C CA . LYS A 1 190 ? -16.369 -25.208 -6.916 1.00 48.88 190 LYS A CA 1
ATOM 1492 C C . LYS A 1 190 ? -15.573 -26.276 -6.136 1.00 48.88 19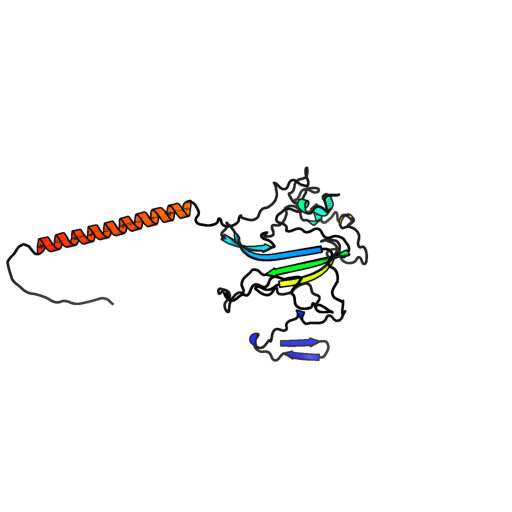0 LYS A C 1
ATOM 1494 O O . LYS A 1 190 ? -15.923 -27.452 -6.231 1.00 48.88 190 LYS A O 1
ATOM 1499 N N . PRO A 1 191 ? -14.598 -25.923 -5.276 1.00 45.66 191 PRO A N 1
ATOM 1500 C CA . PRO A 1 191 ? -14.128 -26.866 -4.281 1.00 45.66 191 PRO A CA 1
ATOM 1501 C C . PRO A 1 191 ? -15.139 -26.827 -3.134 1.00 45.66 191 PRO A C 1
ATOM 1503 O O . PRO A 1 191 ? -15.051 -26.006 -2.220 1.00 45.66 191 PRO A O 1
ATOM 1506 N N . ASP A 1 192 ? -16.131 -27.717 -3.190 1.00 47.84 192 ASP A N 1
ATOM 1507 C CA . ASP A 1 192 ? -17.145 -27.911 -2.141 1.00 47.84 192 ASP A CA 1
ATOM 1508 C C . ASP A 1 192 ? -16.540 -28.137 -0.739 1.00 47.84 192 ASP A C 1
ATOM 1510 O O . ASP A 1 192 ? -17.230 -27.952 0.263 1.00 47.84 192 ASP A O 1
ATOM 1514 N N . GLY A 1 193 ? -15.254 -28.506 -0.658 1.00 48.25 193 GLY A N 1
ATOM 1515 C CA . GLY A 1 193 ? -14.511 -28.694 0.589 1.00 48.25 193 GLY A CA 1
ATOM 1516 C C . GLY A 1 193 ? -14.041 -27.405 1.277 1.00 48.25 193 GLY A C 1
ATOM 1517 O O . GLY A 1 193 ? -14.019 -27.369 2.502 1.00 48.25 193 GLY A O 1
ATOM 1518 N N . CYS A 1 194 ? -13.716 -26.336 0.535 1.00 51.84 194 CYS A N 1
ATOM 1519 C CA . CYS A 1 194 ? -13.282 -25.059 1.135 1.00 51.84 194 CYS A CA 1
ATOM 1520 C C . CYS A 1 194 ? -14.483 -24.218 1.616 1.00 51.84 194 CYS A C 1
ATOM 1522 O O . CYS A 1 194 ? -14.383 -23.461 2.574 1.00 51.84 194 CYS A O 1
ATOM 1524 N N . LEU A 1 195 ? -15.649 -24.433 0.998 1.00 52.78 195 LEU A N 1
ATOM 1525 C CA . LEU A 1 195 ? -16.891 -23.687 1.231 1.00 52.78 195 LEU A CA 1
ATOM 1526 C C . LEU A 1 195 ? -17.645 -24.064 2.516 1.00 52.78 195 LEU A C 1
ATOM 1528 O O . LEU A 1 195 ? -18.501 -23.308 2.959 1.00 52.78 195 LEU A O 1
ATOM 1532 N N . ARG A 1 196 ? -17.400 -25.248 3.092 1.00 49.62 196 ARG A N 1
ATOM 1533 C CA . ARG A 1 196 ? -18.248 -25.810 4.166 1.00 49.62 196 ARG A CA 1
ATOM 1534 C C . ARG A 1 196 ? -17.747 -25.554 5.591 1.00 49.62 196 ARG A C 1
ATOM 1536 O O . ARG A 1 196 ? -18.434 -25.936 6.531 1.00 49.62 196 ARG A O 1
ATOM 1543 N N . GLY A 1 197 ? -16.573 -24.945 5.760 1.00 53.53 197 GLY A N 1
ATOM 1544 C CA . GLY A 1 197 ? -15.944 -24.746 7.075 1.00 53.53 197 GLY A CA 1
ATOM 1545 C C . GLY A 1 197 ? -15.841 -23.295 7.536 1.00 53.53 197 GLY A C 1
ATOM 1546 O O . GLY A 1 197 ? -15.362 -23.041 8.637 1.00 53.53 197 GLY A O 1
ATOM 1547 N N . CYS A 1 198 ? -16.249 -22.340 6.706 1.00 59.06 198 CYS A N 1
ATOM 1548 C CA . CYS A 1 198 ? -16.079 -20.933 7.011 1.00 59.06 198 CYS A CA 1
ATOM 1549 C C . CYS A 1 198 ? -17.417 -20.348 7.467 1.00 59.06 198 CYS A C 1
ATOM 1551 O O . CYS A 1 198 ? -18.390 -20.396 6.727 1.00 59.06 198 CYS A O 1
ATOM 1553 N N . GLY A 1 199 ? -17.482 -19.838 8.695 1.00 63.53 199 GLY A N 1
ATOM 1554 C CA . GLY A 1 199 ? -18.711 -19.335 9.316 1.00 63.53 199 GLY A CA 1
ATOM 1555 C C . GLY A 1 199 ? -19.221 -17.993 8.778 1.00 63.53 199 GLY A C 1
ATOM 1556 O O . GLY A 1 199 ? -19.662 -17.189 9.587 1.00 63.53 199 GLY A O 1
ATOM 1557 N N . TYR A 1 200 ? -19.129 -17.740 7.469 1.00 70.88 200 TYR A N 1
ATOM 1558 C CA . TYR A 1 200 ? -19.769 -16.605 6.791 1.00 70.88 200 TYR A CA 1
ATOM 1559 C C . TYR A 1 200 ? -20.918 -17.100 5.904 1.00 70.88 200 TYR A C 1
ATOM 1561 O O . TYR A 1 200 ? -20.901 -18.235 5.414 1.00 70.88 200 TYR A O 1
ATOM 1569 N N . GLU A 1 201 ? -21.916 -16.249 5.668 1.00 71.38 201 GLU A N 1
ATOM 1570 C CA . GLU A 1 201 ? -23.032 -16.585 4.782 1.00 71.38 201 GLU A CA 1
ATOM 1571 C C . GLU A 1 201 ? -22.580 -16.618 3.313 1.00 71.38 201 GLU A C 1
ATOM 1573 O O . GLU A 1 201 ? -22.082 -15.635 2.761 1.00 71.38 201 GLU A O 1
ATOM 1578 N N . LEU A 1 202 ? -22.731 -17.774 2.658 1.00 72.62 202 LEU A N 1
ATOM 1579 C CA . LEU A 1 202 ? -22.441 -17.915 1.229 1.00 72.62 202 LEU A CA 1
ATOM 1580 C C . LEU A 1 202 ? -23.390 -17.037 0.409 1.00 72.62 202 LEU A C 1
ATOM 1582 O O . LEU A 1 202 ? -24.591 -17.037 0.657 1.00 72.62 202 LEU A O 1
ATOM 1586 N N . GLY A 1 203 ? -22.857 -16.356 -0.606 1.00 71.44 203 GLY A N 1
ATOM 1587 C CA . GLY A 1 203 ? -23.644 -15.433 -1.426 1.00 71.44 203 GLY A CA 1
ATOM 1588 C C . GLY A 1 203 ? -23.715 -14.010 -0.880 1.00 71.44 203 GLY A C 1
ATOM 1589 O O . GLY A 1 203 ? -24.376 -13.188 -1.493 1.00 71.44 203 GLY A O 1
ATOM 1590 N N . SER A 1 204 ? -23.050 -13.716 0.241 1.00 78.00 204 SER A N 1
ATOM 1591 C CA . SER A 1 204 ? -22.959 -12.350 0.749 1.00 78.00 204 SER A CA 1
ATOM 1592 C C . SER A 1 204 ? -21.791 -11.568 0.137 1.00 78.00 204 SER A C 1
ATOM 1594 O O . SER A 1 204 ? -20.751 -12.135 -0.227 1.00 78.00 204 SER A O 1
ATOM 1596 N N . ASN A 1 205 ? -21.952 -10.248 0.049 1.00 81.00 205 ASN A N 1
ATOM 1597 C CA . ASN A 1 205 ? -20.898 -9.329 -0.366 1.00 81.00 205 ASN A CA 1
ATOM 1598 C C . ASN A 1 205 ? -19.775 -9.252 0.680 1.00 81.00 205 ASN A C 1
ATOM 1600 O O . ASN A 1 205 ? -19.846 -9.841 1.761 1.00 81.00 205 ASN A O 1
ATOM 1604 N N . ALA A 1 206 ? -18.720 -8.477 0.409 1.00 84.25 206 ALA A N 1
ATOM 1605 C CA . ALA A 1 206 ? -17.618 -8.333 1.356 1.00 84.25 206 ALA A CA 1
ATOM 1606 C C . ALA A 1 206 ? -18.100 -7.886 2.754 1.00 84.25 206 ALA A C 1
ATOM 1608 O O . ALA A 1 206 ? -17.459 -8.237 3.746 1.00 84.25 206 ALA A O 1
ATOM 1609 N N . ALA A 1 207 ? -19.212 -7.132 2.852 1.00 86.81 207 ALA A N 1
ATOM 1610 C CA . ALA A 1 207 ? -19.889 -6.643 4.065 1.00 86.81 207 ALA A CA 1
ATOM 1611 C C . ALA A 1 207 ? -20.717 -7.681 4.849 1.00 86.81 207 ALA A C 1
ATOM 1613 O O . ALA A 1 207 ? -21.153 -7.352 5.954 1.00 86.81 207 ALA A O 1
ATOM 1614 N N . GLU A 1 208 ? -20.829 -8.917 4.351 1.00 86.44 208 GLU A N 1
ATOM 1615 C CA . GLU A 1 208 ? -21.756 -9.946 4.849 1.00 86.44 208 GLU A CA 1
ATOM 1616 C C . GLU A 1 208 ? -23.235 -9.540 4.672 1.00 86.44 208 GLU A C 1
ATOM 1618 O O . GLU A 1 208 ? -24.088 -9.849 5.497 1.00 86.44 208 GLU A O 1
ATOM 1623 N N . ASN A 1 209 ? -23.541 -8.805 3.599 1.00 84.50 209 ASN A N 1
ATOM 1624 C CA . ASN A 1 209 ? -24.904 -8.503 3.172 1.00 84.50 209 ASN A CA 1
ATOM 1625 C C . ASN A 1 209 ? -25.313 -9.455 2.041 1.00 84.50 209 ASN A C 1
ATOM 1627 O O . ASN A 1 209 ? -24.567 -9.610 1.077 1.00 84.50 209 ASN A O 1
ATOM 1631 N N . THR A 1 210 ? -26.468 -10.103 2.174 1.00 84.44 210 THR A N 1
ATOM 1632 C CA . THR A 1 210 ? -27.025 -11.063 1.207 1.00 84.44 210 THR A CA 1
ATOM 1633 C C . THR A 1 210 ? -28.121 -10.475 0.312 1.00 84.44 210 THR A C 1
ATOM 1635 O O . THR A 1 210 ? -28.555 -11.145 -0.622 1.00 84.44 210 THR A O 1
ATOM 1638 N N . GLU A 1 211 ? -28.587 -9.253 0.588 1.00 85.12 211 GLU A N 1
ATOM 1639 C CA . GLU A 1 211 ? -29.678 -8.604 -0.153 1.00 85.12 211 GLU A CA 1
ATOM 1640 C C . GLU A 1 211 ? -29.176 -7.581 -1.181 1.00 85.12 211 GLU A C 1
ATOM 1642 O O . GLU A 1 211 ? -29.715 -7.512 -2.285 1.00 85.12 211 GLU A O 1
ATOM 1647 N N . ASP A 1 212 ? -28.160 -6.789 -0.822 1.00 85.94 212 ASP A N 1
ATOM 1648 C CA . ASP A 1 212 ? -27.591 -5.731 -1.667 1.00 85.94 212 ASP A CA 1
ATOM 1649 C C . ASP A 1 212 ? -26.059 -5.784 -1.647 1.00 85.94 212 ASP A C 1
ATOM 1651 O O . ASP A 1 212 ? -25.421 -5.511 -0.623 1.00 85.94 212 ASP A O 1
ATOM 1655 N N . ASP A 1 213 ? -25.470 -6.103 -2.803 1.00 83.50 213 ASP A N 1
ATOM 1656 C CA . ASP A 1 213 ? -24.024 -6.223 -2.971 1.00 83.50 213 ASP A CA 1
ATOM 1657 C C . ASP A 1 213 ? -23.274 -4.898 -2.774 1.00 83.50 213 ASP A C 1
ATOM 1659 O O . ASP A 1 213 ? -22.090 -4.913 -2.425 1.00 83.50 213 ASP A O 1
ATOM 1663 N N . LEU A 1 214 ? -23.958 -3.758 -2.912 1.00 87.44 214 LEU A N 1
ATOM 1664 C CA . LEU A 1 214 ? -23.384 -2.419 -2.769 1.00 87.44 214 LEU A CA 1
ATOM 1665 C C . LEU A 1 214 ? -23.575 -1.821 -1.366 1.00 87.44 214 LEU A C 1
ATOM 1667 O O . LEU A 1 214 ? -22.956 -0.802 -1.046 1.00 87.44 214 LEU A O 1
ATOM 1671 N N . ASP A 1 215 ? -24.392 -2.426 -0.496 1.00 88.69 215 ASP A N 1
ATOM 1672 C CA . ASP A 1 215 ? -24.551 -1.940 0.877 1.00 88.69 215 ASP A CA 1
ATOM 1673 C C . ASP A 1 215 ? -23.422 -2.456 1.783 1.00 88.69 215 ASP A C 1
ATOM 1675 O O . ASP A 1 215 ? -23.362 -3.623 2.186 1.00 88.69 215 ASP A O 1
ATOM 1679 N N . LEU A 1 216 ? -22.535 -1.524 2.144 1.00 86.81 216 LEU A N 1
ATOM 1680 C CA . LEU A 1 216 ? -21.349 -1.758 2.962 1.00 86.81 216 LEU A CA 1
ATOM 1681 C C . LEU A 1 216 ? -21.511 -1.357 4.438 1.00 86.81 216 LEU A C 1
ATOM 1683 O O . LEU A 1 216 ? -20.517 -1.294 5.166 1.00 86.81 216 LEU A O 1
ATOM 1687 N N . LYS A 1 217 ? -22.721 -1.070 4.939 1.00 87.12 217 LYS A N 1
ATOM 1688 C CA . LYS A 1 217 ? -22.922 -0.605 6.333 1.00 87.12 217 LYS A CA 1
ATOM 1689 C C . LYS A 1 217 ? -22.347 -1.548 7.390 1.00 87.12 217 LYS A C 1
ATOM 1691 O O . LYS A 1 217 ? -21.875 -1.077 8.424 1.00 87.12 217 LYS A O 1
ATOM 1696 N N . GLY A 1 218 ? -22.365 -2.853 7.122 1.00 85.44 218 GLY A N 1
ATOM 1697 C CA . GLY A 1 218 ? -21.847 -3.899 8.006 1.00 85.44 218 GLY A CA 1
ATOM 1698 C C . GLY A 1 218 ? -20.330 -4.102 7.956 1.00 85.44 218 GLY A C 1
ATOM 1699 O O . GLY A 1 218 ? -19.834 -5.032 8.598 1.00 85.44 218 GLY A O 1
ATOM 1700 N N . GLN A 1 219 ? -19.590 -3.294 7.190 1.00 89.12 219 GLN A N 1
ATOM 1701 C CA . GLN A 1 219 ? -18.158 -3.494 7.017 1.00 89.12 219 GLN A CA 1
ATOM 1702 C C . GLN A 1 219 ? -17.340 -3.215 8.285 1.00 89.12 219 GLN A C 1
ATOM 1704 O O . GLN A 1 219 ? -17.665 -2.348 9.093 1.00 89.12 219 GLN A O 1
ATOM 1709 N N . ASN A 1 220 ? -16.233 -3.940 8.417 1.00 91.06 220 ASN A N 1
ATOM 1710 C CA . ASN A 1 220 ? -15.185 -3.664 9.391 1.00 91.06 220 ASN A CA 1
ATOM 1711 C C . ASN A 1 220 ? -14.535 -2.324 9.032 1.00 91.06 220 ASN A C 1
ATOM 1713 O O . ASN A 1 220 ? -14.291 -2.065 7.852 1.00 91.06 220 ASN A O 1
ATOM 1717 N N . LYS A 1 221 ? -14.259 -1.493 10.037 1.00 92.38 221 LYS A N 1
ATOM 1718 C CA . LYS A 1 221 ? -13.677 -0.160 9.859 1.00 92.38 221 LYS A CA 1
ATOM 1719 C C . LYS A 1 221 ? -12.420 -0.026 10.709 1.00 92.38 221 LYS A C 1
ATOM 1721 O O . LYS A 1 221 ? -12.416 -0.552 11.826 1.00 92.38 221 LYS A O 1
ATOM 1726 N N . PRO A 1 222 ? -11.380 0.652 10.207 1.00 91.88 222 PRO A N 1
ATOM 1727 C CA . PRO A 1 222 ? -10.235 0.985 11.030 1.00 91.88 222 PRO A CA 1
ATOM 1728 C C . PRO A 1 222 ? -10.631 2.015 12.099 1.00 91.88 222 PRO A C 1
ATOM 1730 O O . PRO A 1 222 ? -11.676 2.668 11.967 1.00 91.88 222 PRO A O 1
ATOM 1733 N N . PRO A 1 223 ? -9.804 2.173 13.144 1.00 93.00 223 PRO A N 1
ATOM 1734 C CA . PRO A 1 223 ? -9.911 3.314 14.042 1.00 93.00 223 PRO A CA 1
ATOM 1735 C C . PRO A 1 223 ? -9.819 4.637 13.256 1.00 93.00 223 PRO A C 1
ATOM 1737 O O . PRO A 1 223 ? -9.292 4.680 12.140 1.00 93.00 223 PRO A O 1
ATOM 1740 N N . GLY A 1 224 ? -10.394 5.713 13.791 1.00 91.81 224 GLY A N 1
ATOM 1741 C CA . GLY A 1 224 ? -10.391 7.016 13.127 1.00 91.81 224 GLY A CA 1
ATOM 1742 C C . GLY A 1 224 ? -9.008 7.668 13.136 1.00 91.81 224 GLY A C 1
ATOM 1743 O O . GLY A 1 224 ? -8.116 7.266 13.875 1.00 91.81 224 GLY A O 1
ATOM 1744 N N . PHE A 1 225 ? -8.824 8.722 12.343 1.00 91.56 225 PHE A N 1
ATOM 1745 C CA . PHE A 1 225 ? -7.636 9.568 12.479 1.00 91.56 225 PHE A CA 1
ATOM 1746 C C . PHE A 1 225 ? -7.662 10.331 13.807 1.00 91.56 225 PHE A C 1
ATOM 1748 O O . PHE A 1 225 ? -8.730 10.739 14.278 1.00 91.56 225 PHE A O 1
ATOM 1755 N N . ILE A 1 226 ? -6.483 10.582 14.383 1.00 88.44 226 ILE A N 1
ATOM 1756 C CA . ILE A 1 226 ? -6.353 11.440 15.564 1.00 88.44 226 ILE A CA 1
ATOM 1757 C C . ILE A 1 226 ? -6.899 12.836 15.213 1.00 88.44 226 ILE A C 1
ATOM 1759 O O . ILE A 1 226 ? -6.475 13.429 14.216 1.00 88.44 226 ILE A O 1
ATOM 1763 N N . PRO A 1 227 ? -7.844 13.387 15.998 1.00 85.94 227 PRO A N 1
ATOM 1764 C CA . PRO A 1 227 ? -8.404 14.698 15.711 1.00 85.94 227 PRO A CA 1
ATOM 1765 C C . PRO A 1 227 ? -7.317 15.772 15.791 1.00 85.94 227 PRO A C 1
ATOM 1767 O O . PRO A 1 227 ? -6.496 15.778 16.708 1.00 85.94 227 PRO A O 1
ATOM 1770 N N . ALA A 1 228 ? -7.343 16.716 14.852 1.00 84.06 228 ALA A N 1
ATOM 1771 C CA . ALA A 1 228 ? -6.414 17.835 14.866 1.00 84.06 228 ALA A CA 1
ATOM 1772 C C . ALA A 1 228 ? -6.617 18.702 16.124 1.00 84.06 228 ALA A C 1
ATOM 1774 O O . ALA A 1 228 ? -7.720 19.179 16.401 1.00 84.06 228 ALA A O 1
ATOM 1775 N N . GLY A 1 229 ? -5.529 18.949 16.856 1.00 84.38 229 GLY A N 1
ATOM 1776 C CA . GLY A 1 229 ? -5.513 19.814 18.036 1.00 84.38 229 GLY A CA 1
ATOM 1777 C C . GLY A 1 229 ? -5.932 19.126 19.340 1.00 84.38 229 GLY A C 1
ATOM 1778 O O . GLY A 1 229 ? -5.957 17.905 19.464 1.00 84.38 229 GLY A O 1
ATOM 1779 N N . PHE A 1 230 ? -6.218 19.932 20.365 1.00 80.88 230 PHE A N 1
ATOM 1780 C CA . PHE A 1 230 ? -6.617 19.409 21.670 1.00 80.88 230 PHE A CA 1
ATOM 1781 C C . PHE A 1 230 ? -8.069 18.937 21.653 1.00 80.88 230 PHE A C 1
ATOM 1783 O O . PHE A 1 230 ? -8.971 19.653 21.215 1.00 80.88 230 PHE A O 1
ATOM 1790 N N . THR A 1 231 ? -8.317 17.766 22.240 1.00 85.62 231 THR A N 1
ATOM 1791 C CA . THR A 1 231 ? -9.686 17.334 22.540 1.00 85.62 231 THR A CA 1
ATOM 1792 C C . THR A 1 231 ? -10.354 18.335 23.485 1.00 85.62 231 THR A C 1
ATOM 1794 O O . THR A 1 231 ? -9.683 18.996 24.280 1.00 85.62 231 THR A O 1
ATOM 1797 N N . THR A 1 232 ? -11.688 18.421 23.478 1.00 89.12 232 THR A N 1
ATOM 1798 C CA . THR A 1 232 ? -12.426 19.292 24.414 1.00 89.12 232 THR A CA 1
ATOM 1799 C C . THR A 1 232 ? -12.016 19.036 25.866 1.00 89.12 232 THR A C 1
ATOM 1801 O O . THR A 1 232 ? -11.842 19.974 26.638 1.00 89.12 232 THR A O 1
ATOM 1804 N N . ARG A 1 233 ? -11.785 17.767 26.228 1.00 88.25 233 ARG A N 1
ATOM 1805 C CA . ARG A 1 233 ? -11.291 17.380 27.558 1.00 88.25 233 ARG A CA 1
ATOM 1806 C C . ARG A 1 233 ? -9.878 17.915 27.817 1.00 88.25 233 ARG A C 1
ATOM 1808 O O . ARG A 1 233 ? -9.621 18.390 28.917 1.00 88.25 233 ARG A O 1
ATOM 1815 N N . GLY A 1 234 ? -8.999 17.884 26.814 1.00 88.75 234 GLY A N 1
ATOM 1816 C CA . GLY A 1 234 ? -7.656 18.466 26.878 1.00 88.75 234 GLY A CA 1
ATOM 1817 C C . GLY A 1 234 ? -7.669 19.985 27.064 1.00 88.75 234 GLY A C 1
ATOM 1818 O O . GLY A 1 234 ? -6.961 20.493 27.928 1.00 88.75 234 GLY A O 1
ATOM 1819 N N . ILE A 1 235 ? -8.528 20.705 26.334 1.00 91.38 235 ILE A N 1
ATOM 1820 C CA . ILE A 1 235 ? -8.700 22.160 26.500 1.00 91.38 235 ILE A CA 1
ATOM 1821 C C . ILE A 1 235 ? -9.181 22.481 27.917 1.00 91.38 235 ILE A C 1
ATOM 1823 O O . ILE A 1 235 ? -8.617 23.349 28.580 1.00 91.38 235 ILE A O 1
ATOM 1827 N N . VAL A 1 236 ? -10.192 21.760 28.409 1.00 94.38 236 VAL A N 1
ATOM 1828 C CA . VAL A 1 236 ? -10.706 21.943 29.774 1.00 94.38 236 VAL A CA 1
ATOM 1829 C C . VAL A 1 236 ? -9.600 21.691 30.805 1.00 94.38 236 VAL A C 1
ATOM 1831 O O . VAL A 1 236 ? -9.390 22.526 31.681 1.00 94.38 236 VAL A O 1
ATOM 1834 N N . ALA A 1 237 ? -8.850 20.594 30.679 1.00 94.19 237 ALA A N 1
ATOM 1835 C CA . ALA A 1 237 ? -7.744 20.281 31.583 1.00 94.19 237 ALA A CA 1
ATOM 1836 C C . ALA A 1 237 ? -6.655 21.370 31.584 1.00 94.19 237 ALA A C 1
ATOM 1838 O O . ALA A 1 237 ? -6.198 21.769 32.655 1.00 94.19 237 ALA A O 1
ATOM 1839 N N . LEU A 1 238 ? -6.288 21.895 30.408 1.00 94.12 238 LEU A N 1
ATOM 1840 C CA . LEU A 1 238 ? -5.319 22.984 30.269 1.00 94.12 238 LEU A CA 1
ATOM 1841 C C . LEU A 1 238 ? -5.794 24.251 30.994 1.00 94.12 238 LEU A C 1
ATOM 1843 O O . LEU A 1 238 ? -5.045 24.829 31.778 1.00 94.12 238 LEU A O 1
ATOM 1847 N N . VAL A 1 239 ? -7.052 24.650 30.787 1.00 96.69 239 VAL A N 1
ATOM 1848 C CA . VAL A 1 239 ? -7.631 25.843 31.425 1.00 96.69 239 VAL A CA 1
ATOM 1849 C C . VAL A 1 239 ? -7.626 25.711 32.949 1.00 96.69 239 VAL A C 1
ATOM 1851 O O . VAL A 1 239 ? -7.185 26.630 33.638 1.00 96.69 239 VAL A O 1
ATOM 1854 N N . PHE A 1 240 ? -8.059 24.570 33.493 1.00 96.31 240 PHE A N 1
ATOM 1855 C CA . PHE A 1 240 ? -8.052 24.353 34.944 1.00 96.31 240 PHE A CA 1
ATOM 1856 C C . PHE A 1 240 ? -6.634 24.298 35.523 1.00 96.31 240 PHE A C 1
ATOM 1858 O O . PHE A 1 240 ? -6.402 24.863 36.589 1.00 96.31 240 PHE A O 1
ATOM 1865 N N . SER A 1 241 ? -5.674 23.703 34.809 1.00 96.44 241 SER A N 1
ATOM 1866 C CA . SER A 1 241 ? -4.263 23.713 35.210 1.00 96.44 241 SER A CA 1
ATOM 1867 C C . SER A 1 241 ? -3.705 25.138 35.294 1.00 96.44 241 SER A C 1
ATOM 1869 O O . SER A 1 241 ? -3.073 25.485 36.294 1.00 96.44 241 SER A O 1
ATOM 1871 N N . CYS A 1 242 ? -4.004 25.995 34.311 1.00 96.19 242 CYS A N 1
ATOM 1872 C CA . CYS A 1 242 ? -3.608 27.404 34.346 1.00 96.19 242 CYS A CA 1
ATOM 1873 C C . CYS A 1 242 ? -4.244 28.158 35.525 1.00 96.19 242 CYS A C 1
ATOM 1875 O O . CYS A 1 242 ? -3.568 28.954 36.172 1.00 96.19 242 CYS A O 1
ATOM 1877 N N . ILE A 1 243 ? -5.519 27.897 35.836 1.00 97.19 243 ILE A N 1
ATOM 1878 C CA . ILE A 1 243 ? -6.199 28.516 36.985 1.00 97.19 243 ILE A CA 1
ATOM 1879 C C . ILE A 1 243 ? -5.545 28.080 38.302 1.00 97.19 243 ILE A C 1
ATOM 1881 O O . ILE A 1 243 ? -5.239 28.935 39.131 1.00 97.19 243 ILE A O 1
ATOM 1885 N N . CYS A 1 244 ? -5.286 26.781 38.486 1.00 95.94 244 CYS A N 1
ATOM 1886 C CA . CYS A 1 244 ? -4.599 26.267 39.673 1.00 95.94 244 CYS A CA 1
ATOM 1887 C C . CYS A 1 244 ? -3.214 26.900 39.840 1.00 95.94 244 CYS A C 1
ATOM 1889 O O . CYS A 1 244 ? -2.902 27.373 40.927 1.00 95.94 244 CYS A O 1
ATOM 1891 N N . ALA A 1 245 ? -2.436 27.016 38.760 1.00 96.56 245 ALA A N 1
ATOM 1892 C CA . ALA A 1 245 ? -1.121 27.652 38.802 1.00 96.56 245 ALA A CA 1
ATOM 1893 C C . ALA A 1 245 ? -1.190 29.122 39.256 1.00 96.56 245 ALA A C 1
ATOM 1895 O O . ALA A 1 245 ? -0.360 29.570 40.046 1.00 96.56 245 ALA A O 1
ATOM 1896 N N . VAL A 1 246 ? -2.193 29.880 38.802 1.00 96.94 246 VAL A N 1
ATOM 1897 C CA . VAL A 1 246 ? -2.391 31.271 39.241 1.00 96.94 246 VAL A CA 1
ATOM 1898 C C . VAL A 1 246 ? -2.791 31.333 40.716 1.00 96.94 246 VAL A C 1
ATOM 1900 O O . VAL A 1 246 ? -2.256 32.158 41.457 1.00 96.94 246 VAL A O 1
ATOM 1903 N N . VAL A 1 247 ? -3.695 30.459 41.163 1.00 96.69 247 VAL A N 1
ATOM 1904 C CA . VAL A 1 247 ? -4.111 30.388 42.573 1.00 96.69 247 VAL A CA 1
ATOM 1905 C C . VAL A 1 247 ? -2.936 30.006 43.478 1.00 96.69 247 VAL A C 1
ATOM 1907 O O . VAL A 1 247 ? -2.760 30.629 44.525 1.00 96.69 247 VAL A O 1
ATOM 1910 N N . ASP A 1 248 ? -2.095 29.060 43.062 1.00 95.94 248 ASP A N 1
ATOM 1911 C CA . ASP A 1 248 ? -0.898 28.651 43.802 1.00 95.94 248 ASP A CA 1
ATOM 1912 C C . ASP A 1 248 ? 0.136 29.781 43.886 1.00 95.94 248 ASP A C 1
ATOM 1914 O O . ASP A 1 248 ? 0.693 30.048 44.950 1.00 95.94 248 ASP A O 1
ATOM 1918 N N . MET A 1 249 ? 0.345 30.530 42.802 1.00 95.19 249 MET A N 1
ATOM 1919 C CA . MET A 1 249 ? 1.230 31.700 42.829 1.00 95.19 249 MET A CA 1
ATOM 1920 C C . MET A 1 249 ? 0.710 32.797 43.772 1.00 95.19 249 MET A C 1
ATOM 1922 O O . MET A 1 249 ? 1.491 33.429 44.492 1.00 95.19 249 MET A O 1
ATOM 1926 N N . ILE A 1 250 ? -0.608 33.016 43.814 1.00 95.50 250 ILE A N 1
ATOM 1927 C CA . ILE A 1 250 ? -1.236 33.959 44.751 1.00 95.50 250 ILE A CA 1
ATOM 1928 C C . ILE A 1 250 ? -1.087 33.464 46.196 1.00 95.50 250 ILE A C 1
ATOM 1930 O O . ILE A 1 250 ? -0.762 34.263 47.077 1.00 95.50 250 ILE A O 1
ATOM 1934 N N . SER A 1 251 ? -1.286 32.169 46.453 1.00 94.00 251 SER A N 1
ATOM 1935 C CA . SER A 1 251 ? -1.213 31.602 47.804 1.00 94.00 251 SER A CA 1
ATOM 1936 C C . SER A 1 251 ? 0.194 31.732 48.397 1.00 94.00 251 SER A C 1
ATOM 1938 O O . SER A 1 251 ? 0.338 32.229 49.518 1.00 94.00 251 SER A O 1
ATOM 1940 N N . ILE A 1 252 ? 1.233 31.415 47.615 1.00 92.12 252 ILE A N 1
ATOM 1941 C CA . ILE A 1 252 ? 2.640 31.603 47.999 1.00 92.12 252 ILE A CA 1
ATOM 1942 C C . ILE A 1 252 ? 2.927 33.083 48.274 1.00 92.12 252 ILE A C 1
ATOM 1944 O O . ILE A 1 252 ? 3.576 33.410 49.267 1.00 92.12 252 ILE A O 1
ATOM 1948 N N . SER A 1 253 ? 2.410 33.989 47.441 1.00 90.75 253 SER A N 1
ATOM 1949 C CA . SER A 1 253 ? 2.609 35.434 47.616 1.00 90.75 253 SER A CA 1
ATOM 1950 C C . SER A 1 253 ? 1.989 35.952 48.919 1.00 90.75 253 SER A C 1
ATOM 1952 O O . SER A 1 253 ? 2.621 36.717 49.648 1.00 90.75 253 SER A O 1
ATOM 1954 N N . ILE A 1 254 ? 0.769 35.516 49.255 1.00 90.19 254 ILE A N 1
ATOM 1955 C CA . ILE A 1 254 ? 0.094 35.883 50.511 1.00 90.19 254 ILE A CA 1
ATOM 1956 C C . ILE A 1 254 ? 0.850 35.326 51.718 1.00 90.19 254 ILE A C 1
ATOM 1958 O O . ILE A 1 254 ? 1.035 36.045 52.705 1.00 90.19 254 ILE A O 1
ATOM 1962 N N . TYR A 1 255 ? 1.293 34.069 51.646 1.00 88.25 255 TYR A N 1
ATOM 1963 C CA . TYR A 1 255 ? 2.073 33.454 52.714 1.00 88.25 255 TYR A CA 1
ATOM 1964 C C . TYR A 1 255 ? 3.394 34.207 52.934 1.00 88.25 255 TYR A C 1
ATOM 1966 O O . TYR A 1 255 ? 3.681 34.617 54.057 1.00 88.25 255 TYR A O 1
ATOM 1974 N N . GLY A 1 256 ? 4.129 34.511 51.858 1.00 88.69 256 GLY A N 1
ATOM 1975 C CA . GLY A 1 256 ? 5.377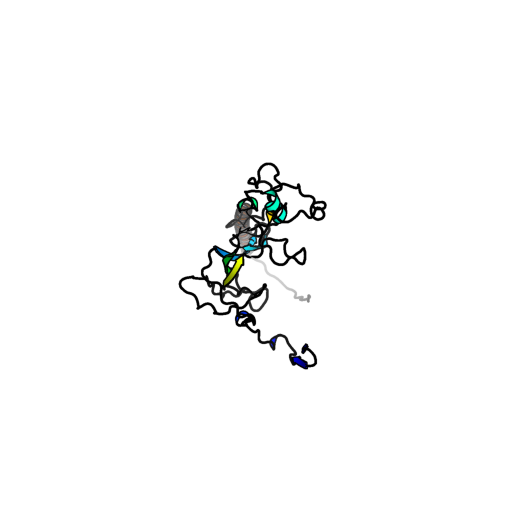 35.276 51.922 1.00 88.69 256 GLY A CA 1
ATOM 1976 C C . GLY A 1 256 ? 5.210 36.687 52.501 1.00 88.69 256 GLY A C 1
ATOM 1977 O O . GLY A 1 256 ? 6.020 37.120 53.316 1.00 88.69 256 GLY A O 1
ATOM 1978 N N . ILE A 1 257 ? 4.138 37.407 52.149 1.00 85.12 257 ILE A N 1
ATOM 1979 C CA . ILE A 1 257 ? 3.848 38.737 52.723 1.00 85.12 257 ILE A CA 1
ATOM 1980 C C . ILE A 1 257 ? 3.432 38.642 54.198 1.00 85.12 257 ILE A C 1
ATOM 1982 O O . ILE A 1 257 ? 3.733 39.541 54.986 1.00 85.12 257 ILE A O 1
ATOM 1986 N N . SER A 1 258 ? 2.726 37.581 54.588 1.00 78.00 258 SER A N 1
ATOM 1987 C CA . SER A 1 258 ? 2.290 37.398 55.976 1.00 78.00 258 SER A CA 1
ATOM 1988 C C . SER A 1 258 ? 3.479 37.130 56.902 1.00 78.00 258 SER A C 1
ATOM 1990 O O . SER A 1 258 ? 3.553 37.739 57.965 1.00 78.00 258 SER A O 1
ATOM 1992 N N . ASP A 1 259 ? 4.454 36.331 56.466 1.00 67.25 259 ASP A N 1
ATOM 1993 C CA . ASP A 1 259 ? 5.693 36.050 57.212 1.00 67.25 259 ASP A CA 1
ATOM 1994 C C . ASP A 1 259 ? 6.550 37.320 57.437 1.00 67.25 259 ASP A C 1
ATOM 1996 O O . ASP A 1 259 ? 7.084 37.570 58.523 1.00 67.25 259 ASP A O 1
ATOM 2000 N N . LEU A 1 260 ? 6.577 38.224 56.448 1.00 62.41 260 LEU A N 1
ATOM 2001 C CA . LEU A 1 260 ? 7.217 39.543 56.572 1.00 62.41 260 LEU A CA 1
ATOM 2002 C C . LEU A 1 260 ? 6.533 40.457 57.604 1.00 62.41 260 LEU A C 1
ATOM 2004 O O . LEU A 1 260 ? 7.194 41.261 58.262 1.00 62.41 260 LEU A O 1
ATOM 2008 N N . LYS A 1 261 ? 5.210 40.353 57.778 1.00 57.44 261 LYS A N 1
ATOM 2009 C CA . LYS A 1 261 ? 4.492 41.144 58.792 1.00 57.44 261 LYS A CA 1
ATOM 2010 C C . LYS A 1 261 ? 4.790 40.674 60.215 1.00 57.44 261 LYS A C 1
ATOM 2012 O O . LYS A 1 261 ? 4.858 41.517 61.107 1.00 57.44 261 LYS A O 1
ATOM 2017 N N . PHE A 1 262 ? 4.996 39.374 60.431 1.00 57.97 262 PHE A N 1
ATOM 2018 C CA . PHE A 1 262 ? 5.372 38.847 61.748 1.00 57.97 262 PHE A CA 1
ATOM 2019 C C . PHE A 1 262 ? 6.804 39.247 62.135 1.00 57.97 262 PHE A C 1
ATOM 2021 O O . PHE A 1 262 ? 7.025 39.697 63.256 1.00 57.97 262 PHE A O 1
ATOM 2028 N N . THR A 1 263 ? 7.748 39.228 61.190 1.00 55.47 263 THR A N 1
ATOM 2029 C CA . THR A 1 263 ? 9.142 39.657 61.431 1.00 55.47 263 THR A CA 1
ATOM 2030 C C . THR A 1 263 ? 9.306 41.175 61.613 1.00 55.47 263 THR A C 1
ATOM 2032 O O . THR A 1 263 ? 10.130 41.619 62.418 1.00 55.47 263 THR A O 1
ATOM 2035 N N . MET A 1 264 ? 8.499 42.002 60.935 1.00 50.44 264 MET A N 1
ATOM 2036 C CA . MET A 1 264 ? 8.487 43.459 61.161 1.00 50.44 264 MET A CA 1
ATOM 2037 C C . MET A 1 264 ? 7.837 43.868 62.491 1.00 50.44 264 MET A C 1
ATOM 2039 O O . MET A 1 264 ? 8.230 44.876 63.074 1.00 50.44 264 MET A O 1
ATOM 2043 N N . HIS A 1 265 ? 6.862 43.104 62.996 1.00 48.56 265 HIS A N 1
ATOM 2044 C CA . HIS A 1 265 ? 6.255 43.383 64.302 1.00 48.56 265 HIS A CA 1
ATOM 2045 C C . HIS A 1 265 ? 7.196 43.022 65.467 1.00 48.56 265 HIS A C 1
ATOM 2047 O O . HIS A 1 265 ? 7.124 43.629 66.534 1.00 48.56 265 HIS A O 1
ATOM 2053 N N . GLU A 1 266 ? 8.108 42.070 65.268 1.00 50.97 266 GLU A N 1
ATOM 2054 C CA . GLU A 1 266 ? 9.090 41.658 66.280 1.00 50.97 266 GLU A CA 1
ATOM 2055 C C . GLU A 1 266 ? 10.302 42.606 66.371 1.00 50.97 266 GLU A C 1
ATOM 2057 O O . GLU A 1 266 ? 10.935 42.722 67.415 1.00 50.97 266 GLU A O 1
ATOM 2062 N N . SER A 1 267 ? 10.584 43.375 65.316 1.00 49.06 267 SER A N 1
ATOM 2063 C CA . SER A 1 267 ? 11.689 44.351 65.268 1.00 49.06 267 SER A CA 1
ATOM 2064 C C . SER A 1 267 ? 11.316 45.753 65.784 1.00 49.06 267 SER A C 1
ATOM 2066 O O . SER A 1 267 ? 12.121 46.683 65.710 1.00 49.06 267 SER A O 1
ATOM 2068 N N . GLY A 1 268 ? 10.110 45.906 66.340 1.00 53.09 268 GLY A N 1
ATOM 2069 C CA . GLY A 1 268 ? 9.527 47.175 66.775 1.00 53.09 268 GLY A CA 1
ATOM 2070 C C . GLY A 1 268 ? 9.109 47.230 68.246 1.00 53.09 268 GLY A C 1
ATOM 2071 O O . GLY A 1 268 ? 8.130 47.898 68.550 1.00 53.09 268 GLY A O 1
ATOM 2072 N N . LEU A 1 269 ? 9.801 46.559 69.169 1.00 42.41 269 LEU A N 1
ATOM 2073 C CA . LEU A 1 269 ? 9.709 46.863 70.603 1.00 42.41 269 LEU A CA 1
ATOM 2074 C C . LEU A 1 269 ? 11.043 46.552 71.284 1.00 42.41 269 LEU A C 1
ATOM 2076 O O . LEU A 1 269 ? 11.598 45.468 71.136 1.00 42.41 269 LEU A O 1
ATOM 2080 N N . GLY A 1 270 ? 11.582 47.568 71.952 1.00 36.38 270 GLY A N 1
ATOM 2081 C CA . GLY A 1 270 ? 12.936 47.571 72.472 1.00 36.38 270 GLY A CA 1
ATOM 2082 C C . GLY A 1 270 ? 13.161 46.763 73.746 1.00 36.38 270 GLY A C 1
ATOM 2083 O O . GLY A 1 270 ? 12.234 46.399 74.460 1.00 36.38 270 GLY A O 1
ATOM 2084 N N . ASP A 1 271 ? 14.462 46.640 74.005 1.00 38.84 271 ASP A N 1
ATOM 2085 C CA . ASP A 1 271 ? 15.118 46.560 75.309 1.00 38.84 271 ASP A CA 1
ATOM 2086 C C . ASP A 1 271 ? 14.832 45.309 76.156 1.00 38.84 271 ASP A C 1
ATOM 2088 O O . ASP A 1 271 ? 13.763 45.136 76.725 1.00 38.84 271 ASP A O 1
ATOM 2092 N N . TYR A 1 272 ? 15.814 44.409 76.233 1.00 36.41 272 TYR A N 1
ATOM 2093 C CA . TYR A 1 272 ? 16.639 44.181 77.428 1.00 36.41 272 TYR A CA 1
ATOM 2094 C C . TYR A 1 272 ? 17.612 43.028 77.146 1.00 36.41 272 TYR A C 1
ATOM 2096 O O . TYR A 1 272 ? 17.260 42.007 76.561 1.00 36.41 272 TYR A O 1
ATOM 2104 N N . GLY A 1 273 ? 18.876 43.237 77.513 1.00 33.91 273 GLY A N 1
ATOM 2105 C CA . GLY A 1 273 ? 19.975 42.331 77.204 1.00 33.91 273 GLY A CA 1
ATOM 2106 C C . GLY A 1 273 ? 20.088 41.072 78.073 1.00 33.91 273 GLY A C 1
ATOM 2107 O O . GLY A 1 273 ? 19.255 40.783 78.925 1.00 33.91 273 GLY A O 1
ATOM 2108 N N . ALA A 1 274 ? 21.245 40.427 77.873 1.00 34.81 274 ALA A N 1
ATOM 2109 C CA . ALA A 1 274 ? 21.815 39.272 78.577 1.00 34.81 274 ALA A CA 1
ATOM 2110 C C . ALA A 1 274 ? 21.220 37.897 78.221 1.00 34.81 274 ALA A C 1
ATOM 2112 O O . ALA A 1 274 ? 20.025 37.766 78.038 1.00 34.81 274 ALA A O 1
ATOM 2113 N N . VAL A 1 275 ? 21.945 36.779 78.152 1.00 35.78 275 VAL A N 1
ATOM 2114 C CA . VAL A 1 275 ? 23.367 36.394 78.221 1.00 35.78 275 VAL A CA 1
ATOM 2115 C C . VAL A 1 275 ? 23.372 34.910 77.789 1.00 35.78 275 VAL A C 1
ATOM 2117 O O . VAL A 1 275 ? 22.505 34.162 78.218 1.00 35.78 275 VAL A O 1
ATOM 2120 N N . GLY A 1 276 ? 24.386 34.491 77.024 1.00 33.00 276 GLY A N 1
ATOM 2121 C CA . GLY A 1 276 ? 25.095 33.214 77.232 1.00 33.00 276 GLY A CA 1
ATOM 2122 C C . GLY A 1 276 ? 24.511 31.866 76.761 1.00 33.00 276 GLY A C 1
ATOM 2123 O O . GLY A 1 276 ? 23.518 31.388 77.288 1.00 33.00 276 GLY A O 1
ATOM 2124 N N . GLY A 1 277 ? 25.314 31.178 75.931 1.00 32.69 277 GLY A N 1
ATOM 2125 C CA . GLY A 1 277 ? 25.448 29.708 75.875 1.00 32.69 277 GLY A CA 1
ATOM 2126 C C . GLY A 1 277 ? 24.482 28.987 74.923 1.00 32.69 277 GLY A C 1
ATOM 2127 O O . GLY A 1 277 ? 23.325 29.345 74.823 1.00 32.69 277 GLY A O 1
ATOM 2128 N N . GLU A 1 278 ? 24.836 27.945 74.180 1.00 36.53 278 GLU A N 1
ATOM 2129 C CA . GLU A 1 278 ? 26.066 27.174 74.047 1.00 36.53 278 GLU A CA 1
ATOM 2130 C C . GLU A 1 278 ? 25.922 26.331 72.765 1.00 36.53 278 GLU A C 1
ATOM 2132 O O . GLU A 1 278 ? 24.833 25.919 72.368 1.00 36.53 278 GLU A O 1
ATOM 2137 N N . SER A 1 279 ? 27.036 26.115 72.081 1.00 42.66 279 SER A N 1
ATOM 2138 C CA . SER A 1 279 ? 27.165 25.335 70.855 1.00 42.66 279 SER A CA 1
ATOM 2139 C C . SER A 1 279 ? 26.997 23.828 71.074 1.00 42.66 279 SER A C 1
ATOM 2141 O O . SER A 1 279 ? 27.732 23.257 71.874 1.00 42.66 279 SER A O 1
ATOM 2143 N N . ALA A 1 280 ? 26.198 23.148 70.244 1.00 41.75 280 ALA A N 1
ATOM 2144 C CA . ALA A 1 280 ? 26.384 21.717 69.979 1.00 41.75 280 ALA A CA 1
ATOM 2145 C C . ALA A 1 280 ? 25.911 21.324 68.568 1.00 41.75 280 ALA A C 1
ATOM 2147 O O . ALA A 1 280 ? 24.725 21.250 68.266 1.00 41.75 280 ALA A O 1
ATOM 2148 N N . ARG A 1 281 ? 26.898 21.063 67.702 1.00 45.78 281 ARG A N 1
ATOM 2149 C CA . ARG A 1 281 ? 26.777 20.334 66.431 1.00 45.78 281 ARG A CA 1
ATOM 2150 C C . ARG A 1 281 ? 26.494 18.844 66.665 1.00 45.78 281 ARG A C 1
ATOM 2152 O O . ARG A 1 281 ? 26.999 18.300 67.646 1.00 45.78 281 ARG A O 1
ATOM 2159 N N . ARG A 1 282 ? 25.951 18.216 65.605 1.00 39.66 282 ARG A N 1
ATOM 2160 C CA . ARG A 1 282 ? 25.979 16.789 65.173 1.00 39.66 282 ARG A CA 1
ATOM 2161 C C . ARG A 1 282 ? 24.600 16.116 65.237 1.00 39.66 282 ARG A C 1
ATOM 2163 O O . ARG A 1 282 ? 23.879 16.345 66.191 1.00 39.66 282 ARG A O 1
ATOM 2170 N N . TYR A 1 283 ? 24.155 15.271 64.303 1.00 37.38 283 TYR A N 1
ATOM 2171 C CA . TYR A 1 283 ? 24.784 14.436 63.260 1.00 37.38 283 TYR A CA 1
ATOM 2172 C C . TYR A 1 283 ? 23.710 14.081 62.203 1.00 37.38 283 TYR A C 1
ATOM 2174 O O . TYR A 1 283 ? 22.549 13.948 62.594 1.00 37.38 283 TYR A O 1
ATOM 2182 N N . ARG A 1 284 ? 24.113 13.869 60.939 1.00 41.44 284 ARG A N 1
ATOM 2183 C CA . ARG A 1 284 ? 23.639 12.871 59.935 1.00 41.44 284 ARG A CA 1
ATOM 2184 C C . ARG A 1 284 ? 24.089 13.372 58.550 1.00 41.44 284 ARG A C 1
ATOM 2186 O O . ARG A 1 284 ? 23.738 14.501 58.228 1.00 41.44 284 ARG A O 1
ATOM 2193 N N . ASP A 1 285 ? 24.935 12.737 57.738 1.00 48.38 285 ASP A N 1
ATOM 2194 C CA . ASP A 1 285 ? 25.175 11.328 57.353 1.00 48.38 285 ASP A CA 1
ATOM 2195 C C . ASP A 1 285 ? 24.325 10.225 57.996 1.00 48.38 285 ASP A C 1
ATOM 2197 O O . ASP A 1 285 ? 24.550 9.878 59.179 1.00 48.38 285 ASP A O 1
#

Foldseek 3Di:
DWDDDPPDIDDPPDPDPVVDDDDPCQPDFDPVQDFDDPDAPAEAEWEWEWDAFPVRDIAIDTVNAGADQFLDHLLLQCQQVVPCSQPQLLQDDRHPDDHDDAFGKYKYKYFYPYFDADPDNPRTDPPQAADGDDPVDDDDDDRGTDDDDDDDQDHNGIDIDIDTRQDEDDPPVVDDDDPDDSDHSNPDDDPVVVPPPRPADRSATSLSHNPDSNDNPSTDDDHHHHDPDDDPVRVVVVVVVVVVVVVVVVVVVVVVVVVVVVVVVVVPDDDDDDDDDDDDDDDDD